Protein AF-0000000071942522 (afdb_homodimer)

Nearest PDB structures (foldseek):
  3lg7-assembly1_B  TM=2.653E-01  e=5.864E+00  synthetic construct
  5lpn-assembly1_B  TM=1.941E-01  e=2.635E+00  Homo sapiens
  3lg7-assembly1_B  TM=2.654E-01  e=5.750E+00  synthetic construct
  5lpn-assembly1_B  TM=1.937E-01  e=2.574E+00  Homo sapiens

Foldseek 3Di:
DVVVVVVVVCVVVLVVVLVVVLVVVCVVVLVVLCVVVVVDDDDVCCVLVVLLCQLVVLVVCLVPDDDDPVDDVSVVVSSNVSSVVSNCVSLVPDDPVLVVLQVVLVVVLVPDDPVVCVVCVSCSSNDSGNVVVVVVVVVVVVVVVVVVVVVVVD/DVVVVVVVVVVVVLVVVLVVVLVVVCVVVLVVLCVVVVVDDDDVCCVLVVLLCQLVVLVVCLVPDDDDPVDDVSVVVSSNVSSVVSNCVSLVPDDPVLVVLQVVLVVVLVPDDPVVCVVCVSCSSNDSGNVVVVVVVVVVVVVVVVVVVVVVVD

InterPro domains:
  IPR038269 SCAN domain superfamily [G3DSA:1.10.4020.10] (50-145)

Radius of gyration: 22.51 Å; Cα contacts (8 Å, |Δi|>4): 233; chains: 2; bounding box: 42×74×64 Å

Solvent-accessible surface area (backbone atoms only — not comparable to full-atom values): 16232 Å² total; per-residue (Å²): 111,64,68,56,47,50,48,48,46,50,47,47,48,50,43,51,52,40,50,51,48,29,47,46,51,45,48,48,45,47,42,46,48,43,51,65,50,54,68,67,70,59,73,69,61,37,50,62,49,40,36,36,50,42,23,52,47,23,46,49,50,43,72,63,60,71,72,58,88,90,54,55,46,59,56,42,48,51,54,43,48,33,23,49,50,47,23,34,58,56,63,66,50,85,44,48,66,49,44,51,30,34,54,51,22,51,52,51,58,70,68,47,57,67,69,55,47,63,73,38,52,89,53,55,66,71,50,44,46,38,68,61,44,27,53,52,49,40,52,48,49,51,52,50,53,52,49,54,55,55,54,66,75,96,111,64,67,56,49,49,48,48,46,50,47,47,49,50,43,51,52,38,50,51,51,28,47,47,50,44,49,48,46,50,42,47,48,42,51,67,50,50,70,71,68,60,73,66,63,38,50,62,50,40,34,36,49,41,22,50,47,22,46,47,50,44,72,64,61,71,72,56,89,88,52,54,45,58,55,41,47,50,53,42,48,33,22,48,48,47,22,35,58,55,62,67,49,85,44,46,67,49,44,52,30,34,55,53,21,50,51,50,57,70,69,48,56,66,70,57,48,63,72,37,52,88,54,54,66,68,52,44,46,39,67,61,45,26,52,53,49,40,53,49,50,50,52,50,53,51,52,54,54,56,54,66,73,99

Structure (mmCIF, N/CA/C/O backbone):
data_AF-0000000071942522-model_v1
#
loop_
_entity.id
_entity.type
_entity.pdbx_description
1 polymer 'CCHC-type domain-containing protein'
#
loop_
_atom_site.group_PDB
_atom_site.id
_atom_site.type_symbol
_atom_site.label_atom_id
_atom_site.label_alt_id
_atom_site.label_comp_id
_atom_site.label_asym_id
_atom_site.label_entity_id
_atom_site.label_seq_id
_atom_site.pdbx_PDB_ins_code
_atom_site.Cartn_x
_atom_site.Cartn_y
_atom_site.Cartn_z
_atom_site.occupancy
_atom_site.B_iso_or_equiv
_atom_site.auth_seq_id
_atom_site.auth_comp_id
_atom_site.auth_asym_id
_atom_site.auth_atom_id
_atom_site.pdbx_PDB_model_num
ATOM 1 N N . MET A 1 1 ? -20.812 -24.656 -12.562 1 45.16 1 MET A N 1
ATOM 2 C CA . MET A 1 1 ? -21.406 -24.375 -11.258 1 45.16 1 MET A CA 1
ATOM 3 C C . MET A 1 1 ? -20.625 -25.062 -10.141 1 45.16 1 MET A C 1
ATOM 5 O O . MET A 1 1 ? -20.375 -24.453 -9.094 1 45.16 1 MET A O 1
ATOM 9 N N . PHE A 1 2 ? -20.266 -26.266 -10.398 1 49.59 2 PHE A N 1
ATOM 10 C CA . PHE A 1 2 ? -19.594 -27.094 -9.398 1 49.59 2 PHE A CA 1
ATOM 11 C C . PHE A 1 2 ? -18.172 -26.594 -9.133 1 49.59 2 PHE A C 1
ATOM 13 O O . PHE A 1 2 ? -17.734 -26.547 -7.988 1 49.59 2 PHE A O 1
ATOM 20 N N . ASN A 1 3 ? -17.516 -26.234 -10.148 1 50.91 3 ASN A N 1
ATOM 21 C CA . ASN A 1 3 ? -16.141 -25.797 -9.992 1 50.91 3 ASN A CA 1
ATOM 22 C C . ASN A 1 3 ? -16.047 -24.469 -9.234 1 50.91 3 ASN A C 1
ATOM 24 O O . ASN A 1 3 ? -15.094 -24.234 -8.5 1 50.91 3 ASN A O 1
ATOM 28 N N . ARG A 1 4 ? -17.094 -23.734 -9.477 1 48.78 4 ARG A N 1
ATOM 29 C CA . ARG A 1 4 ? -17.188 -22.484 -8.727 1 48.78 4 ARG A CA 1
ATOM 30 C C . ARG A 1 4 ? -17.453 -22.734 -7.25 1 48.78 4 ARG A C 1
ATOM 32 O O . ARG A 1 4 ? -16.875 -22.078 -6.383 1 48.78 4 ARG A O 1
ATOM 39 N N . ILE A 1 5 ? -18.25 -23.672 -6.98 1 48.97 5 ILE A N 1
ATOM 40 C CA . ILE A 1 5 ? -18.609 -24.031 -5.613 1 48.97 5 ILE A CA 1
ATOM 41 C C . ILE A 1 5 ? -17.391 -24.594 -4.887 1 48.97 5 ILE A C 1
ATOM 43 O O . ILE A 1 5 ? -17.141 -24.266 -3.725 1 48.97 5 ILE A O 1
ATOM 47 N N . ILE A 1 6 ? -16.703 -25.406 -5.551 1 49.47 6 ILE A N 1
ATOM 48 C CA . ILE A 1 6 ? -15.516 -26 -4.965 1 49.47 6 ILE A CA 1
ATOM 49 C C . ILE A 1 6 ? -14.461 -24.922 -4.723 1 49.47 6 ILE A C 1
ATOM 51 O O . ILE A 1 6 ? -13.805 -24.906 -3.68 1 49.47 6 ILE A O 1
ATOM 55 N N . SER A 1 7 ? -14.492 -24.078 -5.652 1 54.34 7 SER A N 1
ATOM 56 C CA . SER A 1 7 ? -13.523 -23 -5.523 1 54.34 7 SER A CA 1
ATOM 57 C C . SER A 1 7 ? -13.891 -22.062 -4.371 1 54.34 7 SER A C 1
ATOM 59 O O . SER A 1 7 ? -13.023 -21.656 -3.602 1 54.34 7 SER A O 1
ATOM 61 N N . ASP A 1 8 ? -15.109 -21.875 -4.293 1 53.62 8 ASP A N 1
ATOM 62 C CA . ASP A 1 8 ? -15.602 -21.031 -3.205 1 53.62 8 ASP A CA 1
ATOM 63 C C . ASP A 1 8 ? -15.375 -21.703 -1.852 1 53.62 8 ASP A C 1
ATOM 65 O O . ASP A 1 8 ? -15.008 -21.047 -0.878 1 53.62 8 ASP A O 1
ATOM 69 N N . ARG A 1 9 ? -15.727 -22.984 -1.834 1 52.19 9 ARG A N 1
ATOM 70 C CA . ARG A 1 9 ? -15.539 -23.75 -0.606 1 52.19 9 ARG A CA 1
ATOM 71 C C . ARG A 1 9 ? -14.07 -23.797 -0.207 1 52.19 9 ARG A C 1
ATOM 73 O O . ARG A 1 9 ? -13.734 -23.656 0.972 1 52.19 9 ARG A O 1
ATOM 80 N N . ARG A 1 10 ? -13.266 -24.172 -1.132 1 53 10 ARG A N 1
ATOM 81 C CA . ARG A 1 10 ? -11.836 -24.188 -0.855 1 53 10 ARG A CA 1
ATOM 82 C C . ARG A 1 10 ? -11.352 -22.828 -0.388 1 53 10 ARG A C 1
ATOM 84 O O . ARG A 1 10 ? -10.516 -22.734 0.514 1 53 10 ARG A O 1
ATOM 91 N N . GLU A 1 11 ? -11.969 -21.844 -1.013 1 56 11 GLU A N 1
ATOM 92 C CA . GLU A 1 11 ? -11.641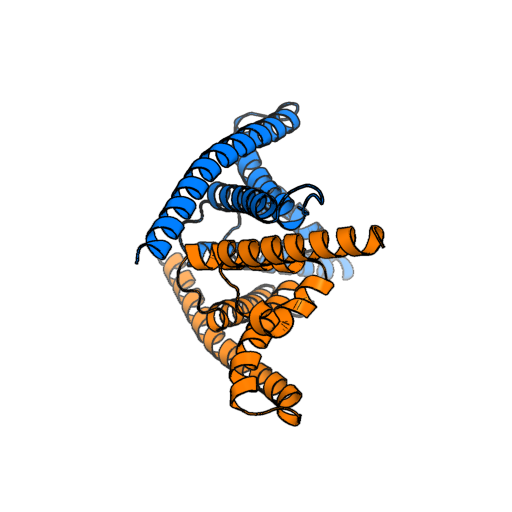 -20.484 -0.598 1 56 11 GLU A CA 1
ATOM 93 C C . GLU A 1 11 ? -12.07 -20.219 0.843 1 56 11 GLU A C 1
ATOM 95 O O . GLU A 1 11 ? -11.336 -19.594 1.614 1 56 11 GLU A O 1
ATOM 100 N N . LEU A 1 12 ? -13.258 -20.797 1.189 1 55.38 12 LEU A N 1
ATOM 101 C CA . LEU A 1 12 ? -13.758 -20.641 2.553 1 55.38 12 LEU A CA 1
ATOM 102 C C . LEU A 1 12 ? -12.898 -21.422 3.539 1 55.38 12 LEU A C 1
ATOM 104 O O . LEU A 1 12 ? -12.609 -20.953 4.637 1 55.38 12 LEU A O 1
ATOM 108 N N . GLU A 1 13 ? -12.641 -22.609 3.182 1 56.91 13 GLU A N 1
ATOM 109 C CA . GLU A 1 13 ? -11.797 -23.438 4.039 1 56.91 13 GLU A CA 1
ATOM 110 C C . GLU A 1 13 ? -10.406 -22.828 4.188 1 56.91 13 GLU A C 1
ATOM 112 O O . GLU A 1 13 ? -9.852 -22.797 5.289 1 56.91 13 GLU A O 1
ATOM 117 N N . LEU A 1 14 ? -10 -22.5 3.154 1 57.5 14 LEU A N 1
ATOM 118 C CA . LEU A 1 14 ? -8.68 -21.859 3.184 1 57.5 14 LEU A CA 1
ATOM 119 C C . LEU A 1 14 ? -8.711 -20.578 4.004 1 57.5 14 LEU A C 1
ATOM 121 O O . LEU A 1 14 ? -7.766 -20.281 4.738 1 57.5 14 LEU A O 1
ATOM 125 N N . ARG A 1 15 ? -9.969 -20.031 3.807 1 55.12 15 ARG A N 1
ATOM 126 C CA . ARG A 1 15 ? -10.133 -18.844 4.621 1 55.12 15 ARG A CA 1
ATOM 127 C C . ARG A 1 15 ? -10.203 -19.188 6.105 1 55.12 15 ARG A C 1
ATOM 129 O O . ARG A 1 15 ? -9.617 -18.5 6.938 1 55.12 15 ARG A O 1
ATOM 136 N N . ALA A 1 16 ? -10.914 -20.25 6.406 1 56.97 16 ALA A N 1
ATOM 137 C CA . ALA A 1 16 ? -11.023 -20.672 7.805 1 56.97 16 ALA A CA 1
ATOM 138 C C . ALA A 1 16 ? -9.664 -21.062 8.367 1 56.97 16 ALA A C 1
ATOM 140 O O . ALA A 1 16 ? -9.328 -20.719 9.5 1 56.97 16 ALA A O 1
ATOM 141 N N . GLU A 1 17 ? -8.969 -21.828 7.707 1 53.97 17 GLU A N 1
ATOM 142 C CA . GLU A 1 17 ? -7.629 -22.219 8.125 1 53.97 17 GLU A CA 1
ATOM 143 C C . GLU A 1 17 ? -6.707 -21 8.219 1 53.97 17 GLU A C 1
ATOM 145 O O . GLU A 1 17 ? -5.902 -20.891 9.148 1 53.97 17 GLU A O 1
ATOM 150 N N . ARG A 1 18 ? -7.016 -20.266 7.379 1 52.5 18 ARG A N 1
ATOM 151 C CA . ARG A 1 18 ? -6.301 -19 7.344 1 52.5 18 ARG A CA 1
ATOM 152 C C . ARG A 1 18 ? -6.594 -18.172 8.594 1 52.5 18 ARG A C 1
ATOM 154 O O . ARG A 1 18 ? -5.684 -17.578 9.172 1 52.5 18 ARG A O 1
ATOM 161 N N . ASP A 1 19 ? -7.801 -18.203 8.859 1 53.09 19 ASP A N 1
ATOM 162 C CA . ASP A 1 19 ? -8.203 -17.453 10.047 1 53.09 19 ASP A CA 1
ATOM 163 C C . ASP A 1 19 ? -7.543 -18.016 11.297 1 53.09 19 ASP A C 1
ATOM 165 O O . ASP A 1 19 ? -7.105 -17.266 12.172 1 53.09 19 ASP A O 1
ATOM 169 N N . LYS A 1 20 ? -7.473 -19.312 11.305 1 54.97 20 LYS A N 1
ATOM 170 C CA . LYS A 1 20 ? -6.848 -19.953 12.469 1 54.97 20 LYS A CA 1
ATOM 171 C C . LYS A 1 20 ? -5.348 -19.672 12.5 1 54.97 20 LYS A C 1
ATOM 173 O O . LYS A 1 20 ? -4.785 -19.391 13.555 1 54.97 20 LYS A O 1
ATOM 178 N N . GLU A 1 21 ? -4.711 -19.906 11.492 1 51.06 21 GLU A N 1
ATOM 179 C CA . GLU A 1 21 ? -3.273 -19.641 11.43 1 51.06 21 GLU A CA 1
ATOM 180 C C . GLU A 1 21 ? -2.965 -18.172 11.648 1 51.06 21 GLU A C 1
ATOM 182 O O . GLU A 1 21 ? -2.018 -17.828 12.359 1 51.06 21 GLU A O 1
ATOM 187 N N . ASN A 1 22 ? -3.762 -17.484 11.102 1 52.31 22 ASN A N 1
ATOM 188 C CA . ASN A 1 22 ? -3.646 -16.047 11.328 1 52.31 22 ASN A CA 1
ATOM 189 C C . ASN A 1 22 ? -3.787 -15.695 12.812 1 52.31 22 ASN A C 1
ATOM 191 O O . ASN A 1 22 ? -3.061 -14.844 13.32 1 52.31 22 ASN A O 1
ATOM 195 N N . GLN A 1 23 ? -4.734 -16.297 13.312 1 53.12 23 GLN A N 1
ATOM 196 C CA . GLN A 1 23 ? -4.906 -16.125 14.75 1 53.12 23 GLN A CA 1
ATOM 197 C C . GLN A 1 23 ? -3.656 -16.562 15.508 1 53.12 23 GLN A C 1
ATOM 199 O O . GLN A 1 23 ? -3.221 -15.891 16.438 1 53.12 23 GLN A O 1
ATOM 204 N N . ARG A 1 24 ? -3.164 -17.594 15.047 1 53.12 24 ARG A N 1
ATOM 205 C CA . ARG A 1 24 ? -1.982 -18.109 15.742 1 53.12 24 ARG A CA 1
ATOM 206 C C . ARG A 1 24 ? -0.788 -17.172 15.539 1 53.12 24 ARG A C 1
ATOM 208 O O . ARG A 1 24 ? -0.055 -16.891 16.484 1 53.12 24 ARG A O 1
ATOM 215 N N . ILE A 1 25 ? -0.576 -16.891 14.406 1 51.91 25 ILE A N 1
ATOM 216 C CA . ILE A 1 25 ? 0.543 -15.992 14.125 1 51.91 25 ILE A CA 1
ATOM 217 C C . ILE A 1 25 ? 0.325 -14.656 14.828 1 51.91 25 ILE A C 1
ATOM 219 O O . ILE A 1 25 ? 1.256 -14.094 15.406 1 51.91 25 ILE A O 1
ATOM 223 N N . PHE A 1 26 ? -0.87 -14.297 14.758 1 52.62 26 PHE A N 1
ATOM 224 C CA . PHE A 1 26 ? -1.222 -13.094 15.5 1 52.62 26 PHE A CA 1
ATOM 225 C C . PHE A 1 26 ? -0.906 -13.258 16.984 1 52.62 26 PHE A C 1
ATOM 227 O O . PHE A 1 26 ? -0.329 -12.367 17.609 1 52.62 26 PHE A O 1
ATOM 234 N N . GLU A 1 27 ? -1.376 -14.336 17.406 1 55.62 27 GLU A N 1
ATOM 235 C CA . GLU A 1 27 ? -1.128 -14.617 18.812 1 55.62 27 GLU A CA 1
ATOM 236 C C . GLU A 1 27 ? 0.368 -14.695 19.109 1 55.62 27 GLU A C 1
ATOM 238 O O . GLU A 1 27 ? 0.841 -14.156 20.109 1 55.62 27 GLU A O 1
ATOM 243 N N . LEU A 1 28 ? 0.993 -15.266 18.312 1 53.19 28 LEU A N 1
ATOM 244 C CA . LEU A 1 28 ? 2.426 -15.43 18.531 1 53.19 28 LEU A CA 1
ATOM 245 C C . LEU A 1 28 ? 3.154 -14.094 18.375 1 53.19 28 LEU A C 1
ATOM 247 O O . LEU A 1 28 ? 4.023 -13.766 19.188 1 53.19 28 LEU A O 1
ATOM 251 N N . GLN A 1 29 ? 2.818 -13.508 17.438 1 50.16 29 GLN A N 1
ATOM 252 C CA . GLN A 1 29 ? 3.492 -12.242 17.188 1 50.16 29 GLN A CA 1
ATOM 253 C C . GLN A 1 29 ? 3.09 -11.195 18.219 1 50.16 29 GLN A C 1
ATOM 255 O O . GLN A 1 29 ? 3.926 -10.406 18.672 1 50.16 29 GLN A O 1
ATOM 260 N N . THR A 1 30 ? 1.842 -11.25 18.375 1 50.75 30 THR A N 1
ATOM 261 C CA . THR A 1 30 ? 1.397 -10.414 19.5 1 50.75 30 THR A CA 1
ATOM 262 C C . THR A 1 30 ? 2.131 -10.789 20.781 1 50.75 30 THR A C 1
ATOM 264 O O . THR A 1 30 ? 2.5 -9.922 21.562 1 50.75 30 THR A O 1
ATOM 267 N N . LEU A 1 31 ? 2.209 -11.93 20.906 1 52.47 31 LEU A N 1
ATOM 268 C CA . LEU A 1 31 ? 2.961 -12.391 22.062 1 52.47 31 LEU A CA 1
ATOM 269 C C . LEU A 1 31 ? 4.422 -11.961 21.984 1 52.47 31 LEU A C 1
ATOM 271 O O . LEU A 1 31 ? 5.012 -11.547 22.984 1 52.47 31 LEU A O 1
ATOM 275 N N . GLN A 1 32 ? 4.926 -12.18 20.953 1 50.41 32 GLN A N 1
ATOM 276 C CA . GLN A 1 32 ? 6.324 -11.789 20.797 1 50.41 32 GLN A CA 1
ATOM 277 C C . GLN A 1 32 ? 6.496 -10.281 20.953 1 50.41 32 GLN A C 1
ATOM 279 O O . GLN A 1 32 ? 7.441 -9.82 21.594 1 50.41 32 GLN A O 1
ATOM 284 N N . ILE A 1 33 ? 5.727 -9.656 20.328 1 50.25 33 ILE A N 1
ATOM 285 C CA . ILE A 1 33 ? 5.766 -8.203 20.453 1 50.25 33 ILE A CA 1
ATOM 286 C C . ILE A 1 33 ? 5.457 -7.801 21.891 1 50.25 33 ILE A C 1
ATOM 288 O O . ILE A 1 33 ? 6.105 -6.91 22.453 1 50.25 33 ILE A O 1
ATOM 292 N N . THR A 1 34 ? 4.438 -8.414 22.266 1 49.66 34 THR A N 1
ATOM 293 C CA . THR A 1 34 ? 4.125 -8.164 23.672 1 49.66 34 THR A CA 1
ATOM 294 C C . THR A 1 34 ? 5.297 -8.562 24.562 1 49.66 34 THR A C 1
ATOM 296 O O . THR A 1 34 ? 5.609 -7.871 25.531 1 49.66 34 THR A O 1
ATOM 299 N N . THR A 1 35 ? 5.82 -9.609 24.297 1 49.5 35 THR A N 1
ATOM 300 C CA . THR A 1 35 ? 6.953 -10.031 25.109 1 49.5 35 THR A CA 1
ATOM 301 C C . THR A 1 35 ? 8.133 -9.086 24.922 1 49.5 35 THR A C 1
ATOM 303 O O . THR A 1 35 ? 8.844 -8.773 25.891 1 49.5 35 THR A O 1
ATOM 306 N N . ASP A 1 36 ? 8.516 -8.781 23.797 1 46.91 36 ASP A N 1
ATOM 307 C CA . ASP A 1 36 ? 9.609 -7.836 23.609 1 46.91 36 ASP A CA 1
ATOM 308 C C . ASP A 1 36 ? 9.273 -6.473 24.203 1 46.91 36 ASP A C 1
ATOM 310 O O . ASP A 1 36 ? 10.141 -5.805 24.766 1 46.91 36 ASP A O 1
ATOM 314 N N . THR A 1 37 ? 8.164 -6.07 23.922 1 43.78 37 THR A N 1
ATOM 315 C CA . THR A 1 37 ? 7.746 -4.801 24.5 1 43.78 37 THR A CA 1
ATOM 316 C C . THR A 1 37 ? 7.398 -4.973 25.984 1 43.78 37 THR A C 1
ATOM 318 O O . THR A 1 37 ? 7.34 -3.994 26.734 1 43.78 37 THR A O 1
ATOM 321 N N . SER A 1 38 ? 6.805 -6.051 26.297 1 45.69 38 SER A N 1
ATOM 322 C CA . SER A 1 38 ? 6.465 -6.254 27.703 1 45.69 38 SER A CA 1
ATOM 323 C C . SER A 1 38 ? 7.68 -6.043 28.594 1 45.69 38 SER A C 1
ATOM 325 O O . SER A 1 38 ? 7.543 -5.902 29.812 1 45.69 38 SER A O 1
ATOM 327 N N . THR A 1 39 ? 8.906 -6.41 28.203 1 41.56 39 THR A N 1
ATOM 328 C CA . THR A 1 39 ? 9.875 -6.156 29.266 1 41.56 39 THR A CA 1
ATOM 329 C C . THR A 1 39 ? 9.844 -4.691 29.688 1 41.56 39 THR A C 1
ATOM 331 O O . THR A 1 39 ? 10.391 -4.324 30.734 1 41.56 39 THR A O 1
ATOM 334 N N . THR A 1 40 ? 9.906 -3.693 28.828 1 37.03 40 THR A N 1
ATOM 335 C CA . THR A 1 40 ? 9.977 -2.379 29.453 1 37.03 40 THR A CA 1
ATOM 336 C C . THR A 1 40 ? 8.609 -1.946 29.953 1 37.03 40 THR A C 1
ATOM 338 O O . THR A 1 40 ? 8.477 -1.502 31.094 1 37.03 40 THR A O 1
ATOM 341 N N . ALA A 1 41 ? 7.922 -0.812 29.453 1 40.31 41 ALA A N 1
ATOM 342 C CA . ALA A 1 41 ? 6.996 0.076 30.156 1 40.31 41 ALA A CA 1
ATOM 343 C C . ALA A 1 41 ? 5.66 -0.617 30.406 1 40.31 41 ALA A C 1
ATOM 345 O O . ALA A 1 41 ? 5.371 -1.659 29.812 1 40.31 41 ALA A O 1
ATOM 346 N N . GLY A 1 42 ? 4.586 0.106 31.109 1 36.66 42 GLY A N 1
ATOM 347 C CA . GLY A 1 42 ? 3.299 -0.084 31.75 1 36.66 42 GLY A CA 1
ATOM 348 C C . GLY A 1 42 ? 2.24 -0.649 30.828 1 36.66 42 GLY A C 1
ATOM 349 O O . GLY A 1 42 ? 2.357 -0.544 29.609 1 36.66 42 GLY A O 1
ATOM 350 N N . SER A 1 43 ? 1.34 -1.508 31.344 1 41.06 43 SER A N 1
ATOM 351 C CA . SER A 1 43 ? 0.248 -2.312 30.797 1 41.06 43 SER A CA 1
ATOM 352 C C . SER A 1 43 ? -0.617 -1.501 29.844 1 41.06 43 SER A C 1
ATOM 354 O O . SER A 1 43 ? -1.01 -1.996 28.781 1 41.06 43 SER A O 1
ATOM 356 N N . ALA A 1 44 ? -1.228 -0.381 30.281 1 40.09 44 ALA A N 1
ATOM 357 C CA . ALA A 1 44 ? -2.158 0.496 29.578 1 40.09 44 ALA A CA 1
ATOM 358 C C . ALA A 1 44 ? -1.492 1.146 28.375 1 40.09 44 ALA A C 1
ATOM 360 O O . ALA A 1 44 ? -2.123 1.323 27.328 1 40.09 44 ALA A O 1
ATOM 361 N N . LEU A 1 45 ? -0.362 1.825 28.516 1 39.88 45 LEU A N 1
ATOM 362 C CA . LEU A 1 45 ? 0.487 2.428 27.5 1 39.88 45 LEU A CA 1
ATOM 363 C C . LEU A 1 45 ? 0.93 1.387 26.469 1 39.88 45 LEU A C 1
ATOM 365 O O . LEU A 1 45 ? 1.089 1.699 25.281 1 39.88 45 LEU A O 1
ATOM 369 N N . VAL A 1 46 ? 1.028 0.177 26.922 1 42.09 46 VAL A N 1
ATOM 370 C CA . VAL A 1 46 ? 1.396 -0.983 26.109 1 42.09 46 VAL A CA 1
ATOM 371 C C . VAL A 1 46 ? 0.242 -1.353 25.188 1 42.09 46 VAL A C 1
ATOM 373 O O . VAL A 1 46 ? 0.46 -1.691 24.016 1 42.09 46 VAL A O 1
ATOM 376 N N . SER A 1 47 ? -0.948 -1.314 25.828 1 43.44 47 SER A N 1
ATOM 377 C CA . SER A 1 47 ? -2.086 -1.684 24.984 1 43.44 47 SER A CA 1
ATOM 378 C C . SER A 1 47 ? -2.27 -0.698 23.828 1 43.44 47 SER A C 1
ATOM 380 O O . SER A 1 47 ? -2.465 -1.104 22.688 1 43.44 47 SER A O 1
ATOM 382 N N . SER A 1 48 ? -2.381 0.645 24.281 1 45.09 48 SER A N 1
ATOM 383 C CA . SER A 1 48 ? -2.533 1.715 23.297 1 45.09 48 SER A CA 1
ATOM 384 C C . SER A 1 48 ? -1.346 1.766 22.344 1 45.09 48 SER A C 1
ATOM 386 O O . SER A 1 48 ? -1.508 2.057 21.156 1 45.09 48 SER A O 1
ATOM 388 N N . MET A 1 49 ? -0.184 1.733 22.969 1 42.31 49 MET A N 1
ATOM 389 C CA . MET A 1 49 ? 1.05 1.7 22.188 1 42.31 49 MET A CA 1
ATOM 390 C C . MET A 1 49 ? 1.157 0.403 21.391 1 42.31 49 MET A C 1
ATOM 392 O O . MET A 1 49 ? 1.819 0.359 20.359 1 42.31 49 MET A O 1
ATOM 396 N N . GLN A 1 50 ? 0.564 -0.63 22.062 1 47.97 50 GLN A N 1
ATOM 397 C CA . GLN A 1 50 ? 0.609 -1.965 21.469 1 47.97 50 GLN A CA 1
ATOM 398 C C . GLN A 1 50 ? -0.162 -2.014 20.156 1 47.97 50 GLN A C 1
ATOM 400 O O . GLN A 1 50 ? 0.291 -2.627 19.188 1 47.97 50 GLN A O 1
ATOM 405 N N . THR A 1 51 ? -1.227 -1.204 20.234 1 49.84 51 THR A N 1
ATOM 406 C CA . THR A 1 51 ? -2.084 -1.3 19.062 1 49.84 51 THR A CA 1
ATOM 407 C C . THR A 1 51 ? -1.421 -0.643 17.859 1 49.84 51 THR A C 1
ATOM 409 O O . THR A 1 51 ? -1.432 -1.198 16.75 1 49.84 51 THR A O 1
ATOM 412 N N . PRO A 1 52 ? -0.794 0.499 18.172 1 53.72 52 PRO A N 1
ATOM 413 C CA . PRO A 1 52 ? -0.186 1.175 17.016 1 53.72 52 PRO A CA 1
ATOM 414 C C . PRO A 1 52 ? 1.03 0.43 16.469 1 53.72 52 PRO A C 1
ATOM 416 O O . PRO A 1 52 ? 1.226 0.369 15.25 1 53.72 52 PRO A O 1
ATOM 419 N N . ILE A 1 53 ? 1.817 -0.14 17.391 1 55.16 53 ILE A N 1
ATOM 420 C CA . ILE A 1 53 ? 3.004 -0.878 16.969 1 55.16 53 ILE A CA 1
ATOM 421 C C . ILE A 1 53 ? 2.588 -2.129 16.203 1 55.16 53 ILE A C 1
ATOM 423 O O . ILE A 1 53 ? 3.213 -2.486 15.195 1 55.16 53 ILE A O 1
ATOM 427 N N . CYS A 1 54 ? 1.374 -2.385 16.672 1 62.69 54 CYS A N 1
ATOM 428 C CA . CYS A 1 54 ? 0.966 -3.65 16.062 1 62.69 54 CYS A CA 1
ATOM 429 C C . CYS A 1 54 ? 0.5 -3.445 14.633 1 62.69 54 CYS A C 1
ATOM 431 O O . CYS A 1 54 ? 0.873 -4.207 13.734 1 62.69 54 CYS A O 1
ATOM 433 N N . LYS A 1 55 ? -0.189 -2.314 14.469 1 76.31 55 LYS A N 1
ATOM 434 C CA . LYS A 1 55 ? -0.64 -2.066 13.102 1 76.31 55 LYS A CA 1
ATOM 435 C C . LYS A 1 55 ? 0.544 -1.828 12.172 1 76.31 55 LYS A C 1
ATOM 437 O O . LYS A 1 55 ? 0.584 -2.365 11.062 1 76.31 55 LYS A O 1
ATOM 442 N N . LYS A 1 56 ? 1.45 -1.077 12.711 1 76.19 56 LYS A N 1
ATOM 443 C CA . LYS A 1 56 ? 2.643 -0.787 11.914 1 76.19 56 LYS A CA 1
ATOM 444 C C . LYS A 1 56 ? 3.449 -2.055 11.648 1 76.19 56 LYS A C 1
ATOM 446 O O . LYS A 1 56 ? 3.959 -2.252 10.547 1 76.19 56 LYS A O 1
ATOM 451 N N . LYS A 1 57 ? 3.545 -2.807 12.648 1 80.12 57 LYS A N 1
ATOM 452 C CA . LYS A 1 57 ? 4.316 -4.039 12.508 1 80.12 57 LYS A CA 1
ATOM 453 C C . LYS A 1 57 ? 3.695 -4.961 11.461 1 80.12 57 LYS A C 1
ATOM 455 O O . LYS A 1 57 ? 4.402 -5.523 10.625 1 80.12 57 LYS A O 1
ATOM 460 N N . PHE A 1 58 ? 2.412 -5.102 11.484 1 85.69 58 PHE A N 1
ATOM 461 C CA . PHE A 1 58 ? 1.739 -5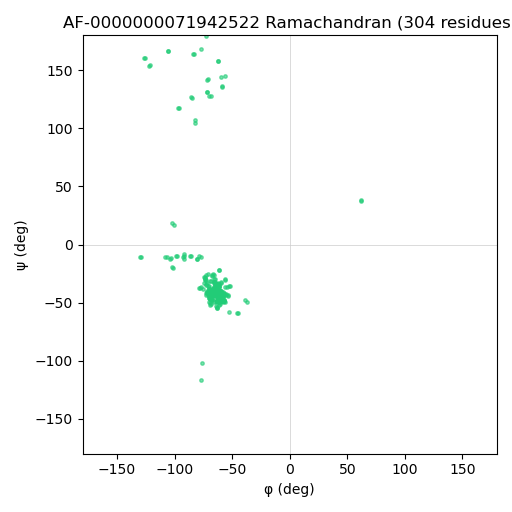.941 10.508 1 85.69 58 PHE A CA 1
ATOM 462 C C . PHE A 1 58 ? 1.929 -5.395 9.102 1 85.69 58 PHE A C 1
ATOM 464 O O . PHE A 1 58 ? 2.182 -6.152 8.156 1 85.69 58 PHE A O 1
ATOM 471 N N . ARG A 1 59 ? 1.82 -4.188 9.016 1 86 59 ARG A N 1
ATOM 472 C CA . ARG A 1 59 ? 2.012 -3.568 7.707 1 86 59 ARG A CA 1
ATOM 473 C C . ARG A 1 59 ? 3.436 -3.781 7.203 1 86 59 ARG A C 1
ATOM 475 O O . ARG A 1 59 ? 3.646 -4.066 6.023 1 86 59 ARG A O 1
ATOM 482 N N . GLN A 1 60 ? 4.363 -3.652 8.062 1 84.19 60 GLN A N 1
ATOM 483 C CA . GLN A 1 60 ? 5.762 -3.855 7.699 1 84.19 60 GLN A CA 1
ATOM 484 C C . GLN A 1 60 ? 6.02 -5.305 7.293 1 84.19 60 GLN A C 1
ATOM 486 O O . GLN A 1 60 ? 6.719 -5.562 6.312 1 84.19 60 GLN A O 1
ATOM 491 N N . MET A 1 61 ? 5.496 -6.16 8.008 1 86.94 61 MET A N 1
ATOM 492 C CA . MET A 1 61 ? 5.645 -7.574 7.668 1 86.94 61 MET A CA 1
ATOM 493 C C . MET A 1 61 ? 5.031 -7.871 6.301 1 86.94 61 MET A C 1
ATOM 495 O O . MET A 1 61 ? 5.621 -8.586 5.492 1 86.94 61 MET A O 1
ATOM 499 N N . PHE A 1 62 ? 3.914 -7.242 6.098 1 91.44 62 PHE A N 1
ATOM 500 C CA . PHE A 1 62 ? 3.248 -7.398 4.809 1 91.44 62 PHE A CA 1
ATOM 501 C C . PHE A 1 62 ? 4.141 -6.898 3.68 1 91.44 62 PHE A C 1
ATOM 503 O O . PHE A 1 62 ? 4.305 -7.578 2.666 1 91.44 62 PHE A O 1
ATOM 510 N N . SER A 1 63 ? 4.684 -5.812 3.887 1 87.88 63 SER A N 1
ATOM 511 C CA . SER A 1 63 ? 5.453 -5.16 2.834 1 87.88 63 SER A CA 1
ATOM 512 C C . SER A 1 63 ? 6.793 -5.855 2.613 1 87.88 63 SER A C 1
ATOM 514 O O . SER A 1 63 ? 7.281 -5.934 1.484 1 87.88 63 SER A O 1
ATOM 516 N N . ARG A 1 64 ? 7.297 -6.449 3.582 1 88.56 64 ARG A N 1
ATOM 517 C CA . ARG A 1 64 ? 8.664 -6.949 3.502 1 88.56 64 ARG A CA 1
ATOM 518 C C . ARG A 1 64 ? 8.68 -8.453 3.232 1 88.56 64 ARG A C 1
ATOM 520 O O . ARG A 1 64 ? 9.703 -9 2.82 1 88.56 64 ARG A O 1
ATOM 527 N N . HIS A 1 65 ? 7.648 -9.086 3.504 1 90.88 65 HIS A N 1
ATOM 528 C CA . HIS A 1 65 ? 7.625 -10.539 3.395 1 90.88 65 HIS A CA 1
ATOM 529 C C . HIS A 1 65 ? 7.965 -10.992 1.977 1 90.88 65 HIS A C 1
ATOM 531 O O . HIS A 1 65 ? 7.504 -10.383 1.004 1 90.88 65 HIS A O 1
ATOM 537 N N . THR A 1 66 ? 8.781 -11.953 1.928 1 91.31 66 THR A N 1
ATOM 538 C CA . THR A 1 66 ? 9.156 -12.555 0.652 1 91.31 66 THR A CA 1
ATOM 539 C C . THR A 1 66 ? 8.82 -14.039 0.631 1 91.31 66 THR A C 1
ATOM 541 O O . THR A 1 66 ? 8.75 -14.68 1.682 1 91.31 66 THR A O 1
ATOM 544 N N . LYS A 1 67 ? 8.625 -14.5 -0.546 1 93.81 67 LYS A N 1
ATOM 545 C CA . LYS A 1 67 ? 8.281 -15.906 -0.689 1 93.81 67 LYS A CA 1
ATOM 546 C C . LYS A 1 67 ? 9.477 -16.797 -0.4 1 93.81 67 LYS A C 1
ATOM 548 O O . LYS A 1 67 ? 10.578 -16.562 -0.909 1 93.81 67 LYS A O 1
ATOM 553 N N . ASP A 1 68 ? 9.219 -17.781 0.426 1 88.06 68 ASP A N 1
ATOM 554 C CA . ASP A 1 68 ? 10.203 -18.844 0.609 1 88.06 68 ASP A CA 1
ATOM 555 C C . ASP A 1 68 ? 10.312 -19.719 -0.646 1 88.06 68 ASP A C 1
ATOM 557 O O . ASP A 1 68 ? 9.312 -20.25 -1.132 1 88.06 68 ASP A O 1
ATOM 561 N N . PRO A 1 69 ? 11.5 -19.906 -1.134 1 87.5 69 PRO A N 1
ATOM 562 C CA . PRO A 1 69 ? 11.68 -20.625 -2.393 1 87.5 69 PRO A CA 1
ATOM 563 C C . PRO A 1 69 ? 11.172 -22.062 -2.322 1 87.5 69 PRO A C 1
ATOM 565 O O . PRO A 1 69 ? 10.828 -22.656 -3.352 1 87.5 69 PRO A O 1
ATOM 568 N N . VAL A 1 70 ? 11.07 -22.594 -1.151 1 89.06 70 VAL A N 1
ATOM 569 C CA . VAL A 1 70 ? 10.688 -23.984 -1.011 1 89.06 70 VAL A CA 1
ATOM 570 C C . VAL A 1 70 ? 9.172 -24.094 -0.854 1 89.06 70 VAL A C 1
ATOM 572 O O . VAL A 1 70 ? 8.602 -25.188 -1.01 1 89.06 70 VAL A O 1
ATOM 575 N N . LYS A 1 71 ? 8.539 -23.078 -0.682 1 91 71 LYS A N 1
ATOM 576 C CA . LYS A 1 71 ? 7.098 -23.109 -0.453 1 91 71 LYS A CA 1
ATOM 577 C C . LYS A 1 71 ? 6.336 -22.641 -1.694 1 91 71 LYS A C 1
ATOM 579 O O . LYS A 1 71 ? 6.934 -22.141 -2.643 1 91 71 LYS A O 1
ATOM 584 N N . THR A 1 72 ? 5.066 -22.906 -1.658 1 94.75 72 THR A N 1
ATOM 585 C CA . THR A 1 72 ? 4.23 -22.562 -2.803 1 94.75 72 THR A CA 1
ATOM 586 C C . THR A 1 72 ? 3.799 -21.109 -2.746 1 94.75 72 THR A C 1
ATOM 588 O O . THR A 1 72 ? 3.934 -20.453 -1.708 1 94.75 72 THR A O 1
ATOM 591 N N . TRP A 1 73 ? 3.348 -20.625 -3.832 1 95.44 73 TRP A N 1
ATOM 592 C CA . TRP A 1 73 ? 2.781 -19.281 -3.883 1 95.44 73 TRP A CA 1
ATOM 593 C C . TRP A 1 73 ? 1.512 -19.203 -3.043 1 95.44 73 TRP A C 1
ATOM 595 O O . TRP A 1 73 ? 1.198 -18.141 -2.488 1 95.44 73 TRP A O 1
ATOM 605 N N . HIS A 1 74 ? 0.795 -20.281 -2.918 1 94.25 74 HIS A N 1
ATOM 606 C CA . HIS A 1 74 ? -0.365 -20.312 -2.033 1 94.25 74 HIS A CA 1
ATOM 607 C C . HIS A 1 74 ? 0.037 -20.047 -0.587 1 94.25 74 HIS A C 1
ATOM 609 O O . HIS A 1 74 ? -0.655 -19.312 0.129 1 94.25 74 HIS A O 1
ATOM 615 N N . ASP A 1 75 ? 1.159 -20.625 -0.224 1 90.31 75 ASP A N 1
ATOM 616 C CA . ASP A 1 75 ? 1.667 -20.375 1.122 1 90.31 75 ASP A CA 1
ATOM 617 C C . ASP A 1 75 ? 2.016 -18.891 1.314 1 90.31 75 ASP A C 1
ATOM 619 O O . ASP A 1 75 ? 1.704 -18.312 2.354 1 90.31 75 ASP A O 1
ATOM 623 N N . PHE A 1 76 ? 2.73 -18.391 0.388 1 94.62 76 PHE A N 1
ATOM 624 C CA . PHE A 1 76 ? 3.084 -16.969 0.417 1 94.62 76 PHE A CA 1
ATOM 625 C C . PHE A 1 76 ? 1.838 -16.109 0.562 1 94.62 76 PHE A C 1
ATOM 627 O O . PHE A 1 76 ? 1.803 -15.195 1.391 1 94.62 76 PHE A O 1
ATOM 634 N N . TYR A 1 77 ? 0.783 -16.422 -0.185 1 94.5 77 TYR A N 1
ATOM 635 C CA . TYR A 1 77 ? -0.492 -15.719 -0.131 1 94.5 77 TYR A CA 1
ATOM 636 C C . TYR A 1 77 ? -1.092 -15.789 1.268 1 94.5 77 TYR A C 1
ATOM 638 O O . TYR A 1 77 ? -1.574 -14.773 1.79 1 94.5 77 TYR A O 1
ATOM 646 N N . PHE A 1 78 ? -1.016 -16.844 1.835 1 90.62 78 PHE A N 1
ATOM 647 C CA . PHE A 1 78 ? -1.616 -17.016 3.152 1 90.62 78 PHE A CA 1
ATOM 648 C C . PHE A 1 78 ? -0.901 -16.156 4.191 1 90.62 78 PHE A C 1
ATOM 650 O O . PHE A 1 78 ? -1.541 -15.57 5.062 1 90.62 78 PHE A O 1
ATOM 657 N N . HIS A 1 79 ? 0.374 -16.109 4.102 1 90.88 79 HIS A N 1
ATOM 658 C CA . HIS A 1 79 ? 1.12 -15.25 5.008 1 90.88 79 HIS A CA 1
ATOM 659 C C . HIS A 1 79 ? 0.752 -13.789 4.805 1 90.88 79 HIS A C 1
ATOM 661 O O . HIS A 1 79 ? 0.489 -13.07 5.773 1 90.88 79 HIS A O 1
ATOM 667 N N . LEU A 1 80 ? 0.703 -13.391 3.557 1 93.75 80 LEU A N 1
ATOM 668 C CA . LEU A 1 80 ? 0.346 -12.008 3.262 1 93.75 80 LEU A CA 1
ATOM 669 C C . LEU A 1 80 ? -1.048 -11.68 3.787 1 93.75 80 LEU A C 1
ATOM 671 O O . LEU A 1 80 ? -1.268 -10.609 4.355 1 93.75 80 LEU A O 1
ATOM 675 N N . GLN A 1 81 ? -1.916 -12.617 3.615 1 91.06 81 GLN A N 1
ATOM 676 C CA . GLN A 1 81 ? -3.291 -12.422 4.062 1 91.06 81 GLN A CA 1
ATOM 677 C C . GLN A 1 81 ? -3.359 -12.266 5.582 1 91.06 81 GLN A C 1
ATOM 679 O O . GLN A 1 81 ? -4.109 -11.438 6.09 1 91.06 81 GLN A O 1
ATOM 684 N N . THR A 1 82 ? -2.584 -13.023 6.191 1 87.62 82 THR A N 1
ATOM 685 C CA . THR A 1 82 ? -2.52 -12.938 7.645 1 87.62 82 THR A CA 1
ATOM 686 C C . THR A 1 82 ? -2.053 -11.562 8.094 1 87.62 82 THR A C 1
ATOM 688 O O . THR A 1 82 ? -2.613 -10.977 9.023 1 87.62 82 THR A O 1
ATOM 691 N N . TYR A 1 83 ? -1.062 -11.094 7.43 1 88.88 83 TYR A N 1
ATOM 692 C CA . TYR A 1 83 ? -0.53 -9.781 7.77 1 88.88 83 TYR A CA 1
ATOM 693 C C . TYR A 1 83 ? -1.559 -8.688 7.5 1 88.88 83 TYR A C 1
ATOM 695 O O . TYR A 1 83 ? -1.733 -7.777 8.312 1 88.88 83 TYR A O 1
ATOM 703 N N . VAL A 1 84 ? -2.268 -8.789 6.387 1 91.38 84 VAL A N 1
ATOM 704 C CA . VAL A 1 84 ? -3.268 -7.785 6.027 1 91.38 84 VAL A CA 1
ATOM 705 C C . VAL A 1 84 ? -4.43 -7.84 7.016 1 91.38 84 VAL A C 1
ATOM 707 O O . VAL A 1 84 ? -4.941 -6.801 7.441 1 91.38 84 VAL A O 1
ATOM 710 N N . ASP A 1 85 ? -4.789 -9 7.367 1 85.62 85 ASP A N 1
ATOM 711 C CA . ASP A 1 85 ? -5.859 -9.156 8.352 1 85.62 85 ASP A CA 1
ATOM 712 C C . ASP A 1 85 ? -5.488 -8.508 9.68 1 85.62 85 ASP A C 1
ATOM 714 O O . ASP A 1 85 ? -6.305 -7.809 10.281 1 85.62 85 ASP A O 1
ATOM 718 N N . GLY A 1 86 ? -4.32 -8.789 10.141 1 85.75 86 GLY A N 1
ATOM 719 C CA . GLY A 1 86 ? -3.832 -8.148 11.352 1 85.75 86 GLY A CA 1
ATOM 720 C C . GLY A 1 86 ? -3.775 -6.637 11.258 1 85.75 86 GLY A C 1
ATOM 721 O O . GLY A 1 86 ? -4.172 -5.934 12.188 1 85.75 86 GLY A O 1
ATOM 722 N N . TRP A 1 87 ? -3.293 -6.227 10.133 1 86.56 87 TRP A N 1
ATOM 723 C CA . TRP A 1 87 ? -3.193 -4.801 9.852 1 86.56 87 TRP A CA 1
ATOM 724 C C . TRP A 1 87 ? -4.562 -4.133 9.922 1 86.56 87 TRP A C 1
ATOM 726 O O . TRP A 1 87 ? -4.73 -3.115 10.602 1 86.56 87 TRP A O 1
ATOM 736 N N . PHE A 1 88 ? -5.547 -4.715 9.297 1 85.75 88 PHE A N 1
ATOM 737 C CA . PHE A 1 88 ? -6.879 -4.129 9.234 1 85.75 88 PHE A CA 1
ATOM 738 C C . PHE A 1 88 ? -7.578 -4.223 10.586 1 85.75 88 PHE A C 1
ATOM 740 O O . PHE A 1 88 ? -8.227 -3.268 11.023 1 85.75 88 PHE A O 1
ATOM 747 N N . LYS A 1 89 ? -7.43 -5.27 11.227 1 84.12 89 LYS A N 1
ATOM 748 C CA . LYS A 1 89 ? -8.039 -5.473 12.539 1 84.12 89 LYS A CA 1
ATOM 749 C C . LYS A 1 89 ? -7.516 -4.465 13.555 1 84.12 89 LYS A C 1
ATOM 751 O O . LYS A 1 89 ? -8.297 -3.811 14.25 1 84.12 89 LYS A O 1
ATOM 756 N N . GLU A 1 90 ? -6.23 -4.332 13.625 1 82.62 90 GLU A N 1
ATOM 757 C CA . GLU A 1 90 ? -5.613 -3.414 14.578 1 82.62 90 GLU A CA 1
ATOM 758 C C . GLU A 1 90 ? -5.926 -1.962 14.219 1 82.62 90 GLU A C 1
ATOM 760 O O . GLU A 1 90 ? -5.922 -1.09 15.094 1 82.62 90 GLU A O 1
ATOM 765 N N . SER A 1 91 ? -6.172 -1.75 12.898 1 84.38 91 SER A N 1
ATOM 766 C CA . SER A 1 91 ? -6.5 -0.404 12.438 1 84.38 91 SER A CA 1
ATOM 767 C C . SER A 1 91 ? -7.992 -0.121 12.57 1 84.38 91 SER A C 1
ATOM 769 O O . SER A 1 91 ? -8.438 1.002 12.336 1 84.38 91 SER A O 1
ATOM 771 N N . LYS A 1 92 ? -8.797 -1.161 12.867 1 86.69 92 LYS A N 1
ATOM 772 C CA . LYS A 1 92 ? -10.242 -1.056 13.039 1 86.69 92 LYS A CA 1
ATOM 773 C C . LYS A 1 92 ? -10.914 -0.584 11.758 1 86.69 92 LYS A C 1
ATOM 775 O O . LYS A 1 92 ? -11.789 0.284 11.789 1 86.69 92 LYS A O 1
ATOM 780 N N . VAL A 1 93 ? -10.414 -1.054 10.711 1 89.94 93 VAL A N 1
ATOM 781 C CA . VAL A 1 93 ? -10.984 -0.737 9.406 1 89.94 93 VAL A CA 1
ATOM 782 C C . VAL A 1 93 ? -12.125 -1.699 9.094 1 89.94 93 VAL A C 1
ATOM 784 O O . VAL A 1 93 ? -11.953 -2.92 9.156 1 89.94 93 VAL A O 1
ATOM 787 N N . THR A 1 94 ? -13.289 -1.056 8.766 1 90.38 94 THR A N 1
ATOM 788 C CA . THR A 1 94 ? -14.445 -1.908 8.492 1 90.38 94 THR A CA 1
ATOM 789 C C . THR A 1 94 ? -15.102 -1.516 7.176 1 90.38 94 THR A C 1
ATOM 791 O O . THR A 1 94 ? -15.977 -2.229 6.68 1 90.38 94 THR A O 1
ATOM 794 N N . THR A 1 95 ? -14.711 -0.41 6.633 1 92.81 95 THR A N 1
ATOM 795 C CA . THR A 1 95 ? -15.312 0.043 5.379 1 92.81 95 THR A CA 1
ATOM 796 C C . THR A 1 95 ? -14.234 0.324 4.336 1 92.81 95 THR A C 1
ATOM 798 O O . THR A 1 95 ? -13.055 0.475 4.676 1 92.81 95 THR A O 1
ATOM 801 N N . LEU A 1 96 ? -14.68 0.328 3.117 1 92.88 96 LEU A N 1
ATOM 802 C CA . LEU A 1 96 ? -13.781 0.658 2.018 1 92.88 96 LEU A CA 1
ATOM 803 C C . LEU A 1 96 ? -13.172 2.043 2.207 1 92.88 96 LEU A C 1
ATOM 805 O O . LEU A 1 96 ? -11.969 2.23 2.014 1 92.88 96 LEU A O 1
ATOM 809 N N . GLU A 1 97 ? -14.008 2.99 2.609 1 92.06 97 GLU A N 1
ATOM 810 C CA . GLU A 1 97 ? -13.547 4.359 2.814 1 92.06 97 GLU A CA 1
ATOM 811 C C . GLU A 1 97 ? -12.492 4.43 3.91 1 92.06 97 GLU A C 1
ATOM 813 O O . GLU A 1 97 ? -11.492 5.145 3.771 1 92.06 97 GLU A O 1
ATOM 818 N N . GLU A 1 98 ? -12.719 3.709 4.875 1 92.62 98 GLU A N 1
ATOM 819 C CA . GLU A 1 98 ? -11.766 3.693 5.977 1 92.62 98 GLU A CA 1
ATOM 820 C C . GLU A 1 98 ? -10.43 3.098 5.539 1 92.62 98 GLU A C 1
ATOM 822 O O . GLU A 1 98 ? -9.367 3.543 5.984 1 92.62 98 GLU A O 1
ATOM 827 N N . LEU A 1 99 ? -10.523 2.082 4.762 1 93.12 99 LEU A N 1
ATOM 828 C CA . LEU A 1 99 ? -9.289 1.49 4.273 1 93.12 99 LEU A CA 1
ATOM 829 C C . LEU A 1 99 ? -8.555 2.453 3.344 1 93.12 99 LEU A C 1
ATOM 831 O O . LEU A 1 99 ? -7.324 2.562 3.4 1 93.12 99 LEU A O 1
ATOM 835 N N . GLU A 1 100 ? -9.273 3.062 2.523 1 93.06 100 GLU A N 1
ATOM 836 C CA . GLU A 1 100 ? -8.672 4.074 1.657 1 93.06 100 GLU A CA 1
ATOM 837 C C . GLU A 1 100 ? -7.977 5.156 2.475 1 93.06 100 GLU A C 1
ATOM 839 O O . GLU A 1 100 ? -6.832 5.52 2.188 1 93.06 100 GLU A O 1
ATOM 844 N N . ASP A 1 101 ? -8.672 5.633 3.465 1 93.69 101 ASP A N 1
ATOM 845 C CA . ASP A 1 101 ? -8.102 6.645 4.352 1 93.69 101 ASP A CA 1
ATOM 846 C C . ASP A 1 101 ? -6.82 6.141 5.008 1 93.69 101 ASP A C 1
ATOM 848 O O . ASP A 1 101 ? -5.828 6.871 5.09 1 93.69 101 ASP A O 1
ATOM 852 N N . LEU A 1 102 ? -6.875 4.973 5.426 1 91.88 102 LEU A N 1
ATOM 853 C CA . LEU A 1 102 ? -5.715 4.387 6.09 1 91.88 102 LEU A CA 1
ATOM 854 C C . LEU A 1 102 ? -4.523 4.328 5.141 1 91.88 102 LEU A C 1
ATOM 856 O O . LEU A 1 102 ? -3.402 4.672 5.527 1 91.88 102 LEU A O 1
ATOM 860 N N . ILE A 1 103 ? -4.738 3.891 3.959 1 91.88 103 ILE A N 1
ATOM 861 C CA . ILE A 1 103 ? -3.686 3.762 2.959 1 91.88 103 ILE A CA 1
ATOM 862 C C . ILE A 1 103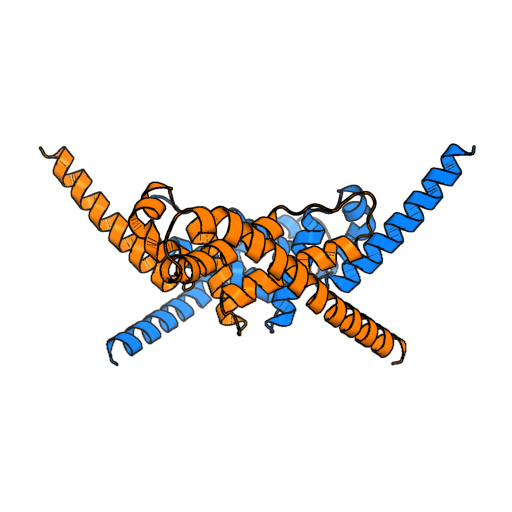 ? -3.068 5.133 2.68 1 91.88 103 ILE A C 1
ATOM 864 O O . ILE A 1 103 ? -1.844 5.27 2.627 1 91.88 103 ILE A O 1
ATOM 868 N N . VAL A 1 104 ? -3.902 6.078 2.549 1 94.56 104 VAL A N 1
ATOM 869 C CA . VAL A 1 104 ? -3.43 7.426 2.254 1 94.56 104 VAL A CA 1
ATOM 870 C C . VAL A 1 104 ? -2.688 7.988 3.465 1 94.56 104 VAL A C 1
ATOM 872 O O . VAL A 1 104 ? -1.604 8.562 3.324 1 94.56 104 VAL A O 1
ATOM 875 N N . ALA A 1 105 ? -3.266 7.844 4.625 1 94.12 105 ALA A N 1
ATOM 876 C CA . ALA A 1 105 ? -2.627 8.328 5.844 1 94.12 105 ALA A CA 1
ATOM 877 C C . ALA A 1 105 ? -1.248 7.695 6.027 1 94.12 105 ALA A C 1
ATOM 879 O O . ALA A 1 105 ? -0.286 8.383 6.375 1 94.12 105 ALA A O 1
ATOM 880 N N . ASP A 1 106 ? -1.17 6.453 5.777 1 89.56 106 ASP A N 1
ATOM 881 C CA . ASP A 1 106 ? 0.097 5.746 5.934 1 89.56 106 ASP A CA 1
ATOM 882 C C . ASP A 1 106 ? 1.14 6.258 4.945 1 89.56 106 ASP A C 1
ATOM 884 O O . ASP A 1 106 ? 2.326 6.344 5.273 1 89.56 106 ASP A O 1
ATOM 888 N N . GLN A 1 107 ? 0.723 6.551 3.771 1 92.19 107 GLN A N 1
ATOM 889 C CA . GLN A 1 107 ? 1.649 7.102 2.787 1 92.19 107 GLN A CA 1
ATOM 890 C C . GLN A 1 107 ? 2.143 8.484 3.207 1 92.19 107 GLN A C 1
ATOM 892 O O . GLN A 1 107 ? 3.322 8.805 3.047 1 92.19 107 GLN A O 1
ATOM 897 N N . ILE A 1 108 ? 1.293 9.289 3.73 1 94.94 108 ILE A N 1
ATOM 898 C CA . ILE A 1 108 ? 1.677 10.609 4.219 1 94.94 108 ILE A CA 1
ATOM 899 C C . ILE A 1 108 ? 2.693 10.461 5.352 1 94.94 108 ILE A C 1
ATOM 901 O O . ILE A 1 108 ? 3.721 11.141 5.359 1 94.94 108 ILE A O 1
ATOM 905 N N . LYS A 1 109 ? 2.396 9.578 6.199 1 90.88 109 LYS A N 1
ATOM 906 C CA . LYS A 1 109 ? 3.287 9.344 7.336 1 90.88 109 LYS A CA 1
ATOM 907 C C . LYS A 1 109 ? 4.664 8.875 6.867 1 90.88 109 LYS A C 1
ATOM 909 O O . LYS A 1 109 ? 5.684 9.273 7.434 1 90.88 109 LYS A O 1
ATOM 914 N N . LYS A 1 110 ? 4.672 8.07 5.926 1 88.69 110 LYS A N 1
ATOM 915 C CA . LYS A 1 110 ? 5.918 7.543 5.375 1 88.69 110 LYS A CA 1
ATOM 916 C C . LYS A 1 110 ? 6.766 8.656 4.77 1 88.69 110 LYS A C 1
ATOM 918 O O . LYS A 1 110 ? 7.996 8.609 4.816 1 88.69 110 LYS A O 1
ATOM 923 N N . LYS A 1 111 ? 6.09 9.594 4.238 1 92.69 111 LYS A N 1
ATOM 924 C CA . LYS A 1 111 ? 6.801 10.641 3.518 1 92.69 111 LYS A CA 1
ATOM 925 C C . LYS A 1 111 ? 7.121 11.82 4.438 1 92.69 111 LYS A C 1
ATOM 927 O O . LYS A 1 111 ? 7.879 12.719 4.062 1 92.69 111 LYS A O 1
ATOM 932 N N . ALA A 1 112 ? 6.562 11.836 5.586 1 93.19 112 ALA A N 1
ATOM 933 C CA . ALA A 1 112 ? 6.801 12.922 6.527 1 93.19 112 ALA A CA 1
ATOM 934 C C . ALA A 1 112 ? 8.211 12.844 7.113 1 93.19 112 ALA A C 1
ATOM 936 O O . ALA A 1 112 ? 8.703 11.75 7.406 1 93.19 112 ALA A O 1
ATOM 937 N N . PRO A 1 113 ? 8.828 13.984 7.293 1 90.12 113 PRO A N 1
ATOM 938 C CA . PRO A 1 113 ? 10.164 14.008 7.902 1 90.12 113 PRO A CA 1
ATOM 939 C C . PRO A 1 113 ? 10.164 13.461 9.328 1 90.12 113 PRO A C 1
ATOM 941 O O . PRO A 1 113 ? 9.148 13.523 10.023 1 90.12 113 PRO A O 1
ATOM 944 N N . GLN A 1 114 ? 11.289 13.047 9.727 1 87.56 114 GLN A N 1
ATOM 945 C CA . GLN A 1 114 ? 11.453 12.406 11.031 1 87.56 114 GLN A CA 1
ATOM 946 C C . GLN A 1 114 ? 11.133 13.383 12.164 1 87.56 114 GLN A C 1
ATOM 948 O O . GLN A 1 114 ? 10.578 12.992 13.188 1 87.56 114 GLN A O 1
ATOM 953 N N . ASP A 1 115 ? 11.5 14.633 12.055 1 87.31 115 ASP A N 1
ATOM 954 C CA . ASP A 1 115 ? 11.258 15.633 13.094 1 87.31 115 ASP A CA 1
ATOM 955 C C . ASP A 1 115 ? 9.758 15.773 13.375 1 87.31 115 ASP A C 1
ATOM 957 O O . ASP A 1 115 ? 9.359 16.031 14.508 1 87.31 115 ASP A O 1
ATOM 961 N N . TYR A 1 116 ? 8.945 15.594 12.367 1 90.12 116 TYR A N 1
ATOM 962 C CA . TYR A 1 116 ? 7.5 15.633 12.547 1 90.12 116 TYR A CA 1
ATOM 963 C C . TYR A 1 116 ? 7.016 14.438 13.359 1 90.12 116 TYR A C 1
ATOM 965 O O . TYR A 1 116 ? 6.203 14.594 14.273 1 90.12 116 TYR A O 1
ATOM 973 N N . LYS A 1 117 ? 7.527 13.344 13.031 1 84.25 117 LYS A N 1
ATOM 974 C CA . LYS A 1 117 ? 7.168 12.117 13.742 1 84.25 117 LYS A CA 1
ATOM 975 C C . LYS A 1 117 ? 7.512 12.219 15.219 1 84.25 117 LYS A C 1
ATOM 977 O O . LYS A 1 117 ? 6.723 11.812 16.078 1 84.25 117 LYS A O 1
ATOM 982 N N . ASP A 1 118 ? 8.672 12.75 15.422 1 82.56 118 ASP A N 1
ATOM 983 C CA . ASP A 1 118 ? 9.141 12.891 16.797 1 82.56 118 ASP A CA 1
ATOM 984 C C . ASP A 1 118 ? 8.25 13.859 17.578 1 82.56 118 ASP A C 1
ATOM 986 O O . ASP A 1 118 ? 7.996 13.656 18.766 1 82.56 118 ASP A O 1
ATOM 990 N N . HIS A 1 119 ? 7.832 14.844 16.938 1 87.94 119 HIS A N 1
ATOM 991 C CA . HIS A 1 119 ? 6.996 15.859 17.562 1 87.94 119 HIS A CA 1
ATOM 992 C C . HIS A 1 119 ? 5.637 15.281 17.953 1 87.94 119 HIS A C 1
ATOM 994 O O . HIS A 1 119 ? 5.105 15.617 19.016 1 87.94 119 HIS A O 1
ATOM 1000 N N . PHE A 1 120 ? 5.117 14.445 17.062 1 86.56 120 PHE A N 1
ATOM 1001 C CA . PHE A 1 120 ? 3.781 13.906 17.297 1 86.56 120 PHE A CA 1
ATOM 1002 C C . PHE A 1 120 ? 3.852 12.477 17.812 1 86.56 120 PHE A C 1
ATOM 1004 O O . PHE A 1 120 ? 2.906 11.703 17.641 1 86.56 120 PHE A O 1
ATOM 1011 N N . LEU A 1 121 ? 4.863 12.031 18.297 1 75.38 121 LEU A N 1
ATOM 1012 C CA . LEU A 1 121 ? 5.215 10.648 18.625 1 75.38 121 LEU A CA 1
ATOM 1013 C C . LEU A 1 121 ? 4.016 9.898 19.203 1 75.38 121 LEU A C 1
ATOM 1015 O O . LEU A 1 121 ? 3.66 8.828 18.703 1 75.38 121 LEU A O 1
ATOM 1019 N N . ASP A 1 122 ? 3.297 10.445 20.156 1 71.38 122 ASP A N 1
ATOM 1020 C CA . ASP A 1 122 ? 2.23 9.773 20.891 1 71.38 122 ASP A CA 1
ATOM 1021 C C . ASP A 1 122 ? 0.982 9.617 20.031 1 71.38 122 ASP A C 1
ATOM 1023 O O . ASP A 1 122 ? 0.272 8.617 20.125 1 71.38 122 ASP A O 1
ATOM 1027 N N . GLN A 1 123 ? 0.795 10.523 19.125 1 79.06 123 GLN A N 1
ATOM 1028 C CA . GLN A 1 123 ? -0.443 10.555 18.344 1 79.06 123 GLN A CA 1
ATOM 1029 C C . GLN A 1 123 ? -0.226 10.016 16.938 1 79.06 123 GLN A C 1
ATOM 1031 O O . GLN A 1 123 ? -1.182 9.633 16.266 1 79.06 123 GLN A O 1
ATOM 1036 N N . TRP A 1 124 ? 0.954 9.867 16.609 1 79.38 124 TRP A N 1
ATOM 1037 C CA . TRP A 1 124 ? 1.335 9.586 15.234 1 79.38 124 TRP A CA 1
ATOM 1038 C C . TRP A 1 124 ? 0.688 8.297 14.742 1 79.38 124 TRP A C 1
ATOM 1040 O O . TRP A 1 124 ? 0.111 8.258 13.648 1 79.38 124 TRP A O 1
ATOM 1050 N N . CYS A 1 125 ? 0.67 7.352 15.555 1 74.06 125 CYS A N 1
ATOM 1051 C CA . CYS A 1 125 ? 0.231 6.023 15.141 1 74.06 125 CYS A CA 1
ATOM 1052 C C . CYS A 1 125 ? -1.29 5.934 15.117 1 74.06 125 CYS A C 1
ATOM 1054 O O . CYS A 1 125 ? -1.854 5.086 14.422 1 74.06 125 CYS A O 1
ATOM 1056 N N . ASN A 1 126 ? -1.907 6.914 15.68 1 77.19 126 ASN A N 1
ATOM 1057 C CA . ASN A 1 126 ? -3.355 6.824 15.836 1 77.19 126 ASN A CA 1
ATOM 1058 C C . ASN A 1 126 ? -4.086 7.59 14.734 1 77.19 126 ASN A C 1
ATOM 1060 O O . ASN A 1 126 ? -5.301 7.465 14.594 1 77.19 126 ASN A O 1
ATOM 1064 N N . TRP A 1 127 ? -3.357 8.312 14.008 1 84.31 127 TRP A N 1
ATOM 1065 C CA . TRP A 1 127 ? -4.012 9.078 12.953 1 84.31 127 TRP A CA 1
ATOM 1066 C C . TRP A 1 127 ? -4.246 8.211 11.719 1 84.31 127 TRP A C 1
ATOM 1068 O O . TRP A 1 127 ? -3.314 7.949 10.953 1 84.31 127 TRP A O 1
ATOM 1078 N N . ASN A 1 128 ? -5.52 7.852 11.594 1 86.69 128 ASN A N 1
ATOM 1079 C CA . ASN A 1 128 ? -5.902 7.055 10.43 1 86.69 128 ASN A CA 1
ATOM 1080 C C . ASN A 1 128 ? -6.684 7.883 9.414 1 86.69 128 ASN A C 1
ATOM 1082 O O . ASN A 1 128 ? -6.922 7.434 8.297 1 86.69 128 ASN A O 1
ATOM 1086 N N . ASN A 1 129 ? -7.035 9.016 9.844 1 90.56 129 ASN A N 1
ATOM 1087 C CA . ASN A 1 129 ? -7.703 9.953 8.945 1 90.56 129 ASN A CA 1
ATOM 1088 C C . ASN A 1 129 ? -6.719 10.945 8.336 1 90.56 129 ASN A C 1
ATOM 1090 O O . ASN A 1 129 ? -6.133 11.758 9.047 1 90.56 129 ASN A O 1
ATOM 1094 N N . PRO A 1 130 ? -6.637 10.859 7.012 1 95.5 130 PRO A N 1
ATOM 1095 C CA . PRO A 1 130 ? -5.605 11.688 6.375 1 95.5 130 PRO A CA 1
ATOM 1096 C C . PRO A 1 130 ? -5.883 13.18 6.516 1 95.5 130 PRO A C 1
ATOM 1098 O O . PRO A 1 130 ? -4.945 13.977 6.617 1 95.5 130 PRO A O 1
ATOM 1101 N N . LEU A 1 131 ? -7.074 13.555 6.539 1 93.38 131 LEU A N 1
ATOM 1102 C CA . LEU A 1 131 ? -7.391 14.969 6.648 1 93.38 131 LEU A CA 1
ATOM 1103 C C . LEU A 1 131 ? -6.984 15.516 8.016 1 93.38 131 LEU A C 1
ATOM 1105 O O . LEU A 1 131 ? -6.406 16.594 8.117 1 93.38 131 LEU A O 1
ATOM 1109 N N . GLN A 1 132 ? -7.258 14.781 8.977 1 92.75 132 GLN A N 1
ATOM 1110 C CA . GLN A 1 132 ? -6.812 15.148 10.312 1 92.75 132 GLN A CA 1
ATOM 1111 C C . GLN A 1 132 ? -5.289 15.203 10.398 1 92.75 132 GLN A C 1
ATOM 1113 O O . GLN A 1 132 ? -4.73 16.109 11.016 1 92.75 132 GLN A O 1
ATOM 1118 N N . LEU A 1 133 ? -4.734 14.289 9.875 1 94.44 133 LEU A N 1
ATOM 1119 C CA . LEU A 1 133 ? -3.279 14.203 9.852 1 94.44 133 LEU A CA 1
ATOM 1120 C C . LEU A 1 133 ? -2.672 15.438 9.195 1 94.44 133 LEU A C 1
ATOM 1122 O O . LEU A 1 133 ? -1.794 16.078 9.773 1 94.44 133 LEU A O 1
ATOM 1126 N N . VAL A 1 134 ? -3.174 15.789 8.062 1 95.81 134 VAL A N 1
ATOM 1127 C CA . VAL A 1 134 ? -2.549 16.875 7.32 1 95.81 134 VAL A CA 1
ATOM 1128 C C . VAL A 1 134 ? -2.859 18.203 8 1 95.81 134 VAL A C 1
ATOM 1130 O O . VAL A 1 134 ? -2.053 19.141 7.949 1 95.81 134 VAL A O 1
ATOM 1133 N N . ASP A 1 135 ? -3.969 18.297 8.625 1 95 135 ASP A N 1
ATOM 1134 C CA . ASP A 1 135 ? -4.262 19.484 9.422 1 95 135 ASP A CA 1
ATOM 1135 C C . ASP A 1 135 ? -3.191 19.703 10.484 1 95 135 ASP A C 1
ATOM 1137 O O . ASP A 1 135 ? -2.697 20.828 10.648 1 95 135 ASP A O 1
ATOM 1141 N N . ASN A 1 136 ? -2.883 18.703 11.188 1 94.31 136 ASN A N 1
ATOM 1142 C CA . ASN A 1 136 ? -1.883 18.781 12.242 1 94.31 136 ASN A CA 1
ATOM 1143 C C . ASN A 1 136 ? -0.493 19.062 11.68 1 94.31 136 ASN A C 1
ATOM 1145 O O . ASN A 1 136 ? 0.269 19.844 12.258 1 94.31 136 ASN A O 1
ATOM 1149 N N . LEU A 1 137 ? -0.194 18.484 10.602 1 95.5 137 LEU A N 1
ATOM 1150 C CA . LEU A 1 137 ? 1.118 18.672 9.992 1 95.5 137 LEU A CA 1
ATOM 1151 C C . LEU A 1 137 ? 1.284 20.109 9.492 1 95.5 137 LEU A C 1
ATOM 1153 O O . LEU A 1 137 ? 2.33 20.719 9.703 1 95.5 137 LEU A O 1
ATOM 1157 N N . ASP A 1 138 ? 0.319 20.531 8.82 1 95.62 138 ASP A N 1
ATOM 1158 C CA . ASP A 1 138 ? 0.377 21.906 8.336 1 95.62 138 ASP A CA 1
ATOM 1159 C C . ASP A 1 138 ? 0.468 22.891 9.492 1 95.62 138 ASP A C 1
ATOM 1161 O O . ASP A 1 138 ? 1.21 23.875 9.422 1 95.62 138 ASP A O 1
ATOM 1165 N N . SER A 1 139 ? -0.312 22.656 10.539 1 93.75 139 SER A N 1
ATOM 1166 C CA . SER A 1 139 ? -0.247 23.516 11.719 1 93.75 139 SER A CA 1
ATOM 1167 C C . SER A 1 139 ? 1.155 23.516 12.32 1 93.75 139 SER A C 1
ATOM 1169 O O . SER A 1 139 ? 1.677 24.562 12.688 1 93.75 139 SER A O 1
ATOM 1171 N N . TYR A 1 140 ? 1.703 22.391 12.414 1 92.81 140 TYR A N 1
ATOM 1172 C CA . TYR A 1 140 ? 3.057 22.266 12.945 1 92.81 140 TYR A CA 1
ATOM 1173 C C . TYR A 1 140 ? 4.059 23 12.055 1 92.81 140 TYR A C 1
ATOM 1175 O O . TYR A 1 140 ? 4.957 23.688 12.547 1 92.81 140 TYR A O 1
ATOM 1183 N N . GLU A 1 141 ? 3.936 22.797 10.82 1 92.31 141 GLU A N 1
ATOM 1184 C CA . GLU A 1 141 ? 4.84 23.422 9.867 1 92.31 141 GLU A CA 1
ATOM 1185 C C . GLU A 1 141 ? 4.738 24.953 9.945 1 92.31 141 GLU A C 1
ATOM 1187 O O . GLU A 1 141 ? 5.75 25.656 9.836 1 92.31 141 GLU A O 1
ATOM 1192 N N . GLU A 1 142 ? 3.582 25.438 10.102 1 90.62 142 GLU A N 1
ATOM 1193 C CA . GLU A 1 142 ? 3.381 26.875 10.234 1 90.62 142 GLU A CA 1
ATOM 1194 C C . GLU A 1 142 ? 4.082 27.422 11.477 1 90.62 142 GLU A C 1
ATOM 1196 O O . GLU A 1 142 ? 4.746 28.453 11.414 1 90.62 142 GLU A O 1
ATOM 1201 N N . VAL A 1 143 ? 3.908 26.703 12.516 1 89.06 143 VAL A N 1
ATOM 1202 C CA . VAL A 1 143 ? 4.523 27.109 13.773 1 89.06 143 VAL A CA 1
ATOM 1203 C C . VAL A 1 143 ? 6.043 27.047 13.648 1 89.06 143 VAL A C 1
ATOM 1205 O O . VAL A 1 143 ? 6.746 27.969 14.094 1 89.06 143 VAL A O 1
ATOM 1208 N N . ARG A 1 144 ? 6.512 26.094 13.102 1 86.81 144 ARG A N 1
ATOM 1209 C CA . ARG A 1 144 ? 7.945 25.906 12.906 1 86.81 144 ARG A CA 1
ATOM 1210 C C . ARG A 1 144 ? 8.523 27.016 12.031 1 86.81 144 ARG A C 1
ATOM 1212 O O . ARG A 1 144 ? 9.602 27.531 12.32 1 86.81 144 ARG A O 1
ATOM 1219 N N . ASN A 1 145 ? 7.883 27.266 10.977 1 85.5 145 ASN A N 1
ATOM 1220 C CA . ASN A 1 145 ? 8.336 28.312 10.07 1 85.5 145 ASN A CA 1
ATOM 1221 C C . ASN A 1 145 ? 8.336 29.688 10.742 1 85.5 145 ASN A C 1
ATOM 1223 O O . ASN A 1 145 ? 9.234 30.5 10.5 1 85.5 145 ASN A O 1
ATOM 1227 N N . MET A 1 146 ? 7.383 29.891 11.562 1 85.38 146 MET A N 1
ATOM 1228 C CA . MET A 1 146 ? 7.32 31.141 12.305 1 85.38 146 MET A CA 1
ATOM 1229 C C . MET A 1 146 ? 8.477 31.25 13.297 1 85.38 146 MET A C 1
ATOM 1231 O O . MET A 1 146 ? 9.062 32.312 13.453 1 85.38 146 MET A O 1
ATOM 1235 N N . ARG A 1 147 ? 8.812 30.188 13.891 1 83.81 147 ARG A N 1
ATOM 1236 C CA . ARG A 1 147 ? 9.906 30.156 14.859 1 83.81 147 ARG A CA 1
ATOM 1237 C C . ARG A 1 147 ? 11.25 30.375 14.164 1 83.81 147 ARG A C 1
ATOM 1239 O O . ARG A 1 147 ? 12.117 31.078 14.688 1 83.81 147 ARG A O 1
ATOM 1246 N N . ASN A 1 148 ? 11.438 29.75 13.039 1 80.69 148 ASN A N 1
ATOM 1247 C CA . ASN A 1 148 ? 12.672 29.891 12.289 1 80.69 148 ASN A CA 1
ATOM 1248 C C . ASN A 1 148 ? 12.867 31.312 11.781 1 80.69 148 ASN A C 1
ATOM 1250 O O . ASN A 1 148 ? 13.992 31.828 11.734 1 80.69 148 ASN A O 1
ATOM 1254 N N . LYS A 1 149 ? 11.867 31.953 11.445 1 82.25 149 LYS A N 1
ATOM 1255 C CA . LYS A 1 149 ? 11.938 33.344 10.984 1 82.25 149 LYS A CA 1
ATOM 1256 C C . LYS A 1 149 ? 12.289 34.281 12.141 1 82.25 149 LYS A C 1
ATOM 1258 O O . LYS A 1 149 ? 13.047 35.219 11.961 1 82.25 149 LYS A O 1
ATOM 1263 N N . ASN A 1 150 ? 11.789 33.938 13.234 1 81.19 150 ASN A N 1
ATOM 1264 C CA . ASN A 1 150 ? 12.062 34.781 14.406 1 81.19 150 ASN A CA 1
ATOM 1265 C C . ASN A 1 150 ? 13.492 34.594 14.906 1 81.19 150 ASN A C 1
ATOM 1267 O O . ASN A 1 150 ? 14.109 35.531 15.391 1 81.19 150 ASN A O 1
ATOM 1271 N N . ASN A 1 151 ? 13.953 33.406 14.75 1 75.25 151 ASN A N 1
ATOM 1272 C CA . ASN A 1 151 ? 15.328 33.156 15.18 1 75.25 151 ASN A CA 1
ATOM 1273 C C . ASN A 1 151 ? 16.344 33.812 14.219 1 75.25 151 ASN A C 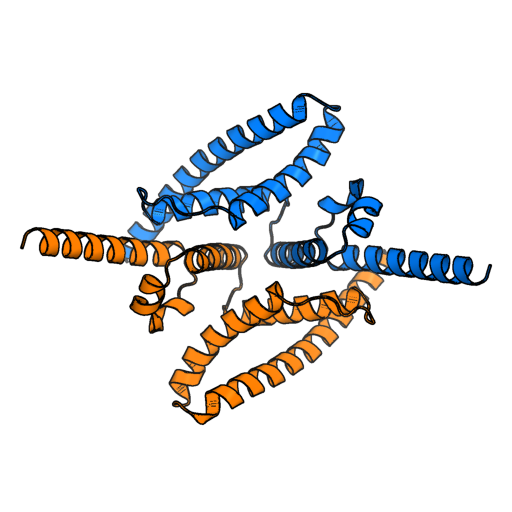1
ATOM 1275 O O . ASN A 1 151 ? 17.422 34.188 14.633 1 75.25 151 ASN A O 1
ATOM 1279 N N . LYS A 1 152 ? 16.125 33.906 13.023 1 71.94 152 LYS A N 1
ATOM 1280 C CA . LYS A 1 152 ? 17.031 34.531 12.078 1 71.94 152 LYS A CA 1
ATOM 1281 C C . LYS A 1 152 ? 17.031 36.062 12.258 1 71.94 152 LYS A C 1
ATOM 1283 O O . LYS A 1 152 ? 18.031 36.719 11.977 1 71.94 152 LYS A O 1
ATOM 1288 N N . LYS A 1 153 ? 16.031 36.656 12.727 1 72.5 153 LYS A N 1
ATOM 1289 C CA . LYS A 1 153 ? 16.016 38.125 12.945 1 72.5 153 LYS A CA 1
ATOM 1290 C C . LYS A 1 153 ? 16.797 38.5 14.195 1 72.5 153 LYS A C 1
ATOM 1292 O O . LYS A 1 153 ? 17.203 39.656 14.359 1 72.5 153 LYS A O 1
ATOM 1297 N N . LEU A 1 154 ? 17.125 37.562 14.906 1 55.38 154 LEU A N 1
ATOM 1298 C CA . LEU A 1 154 ? 17.969 37.969 16.031 1 55.38 154 LEU A CA 1
ATOM 1299 C C . LEU A 1 154 ? 19.438 37.719 15.703 1 55.38 154 LEU A C 1
ATOM 1301 O O . LEU A 1 154 ? 19.797 36.75 15.055 1 55.38 154 LEU A O 1
ATOM 1305 N N . MET B 1 1 ? -21.141 20.469 17.109 1 44.84 1 MET B N 1
ATOM 1306 C CA . MET B 1 1 ? -21.953 20.109 15.945 1 44.84 1 MET B CA 1
ATOM 1307 C C . MET B 1 1 ? -21.531 20.891 14.711 1 44.84 1 MET B C 1
ATOM 1309 O O . MET B 1 1 ? -21.422 20.328 13.625 1 44.84 1 MET B O 1
ATOM 1313 N N . PHE B 1 2 ? -21.297 22.156 14.93 1 49.62 2 PHE B N 1
ATOM 1314 C CA . PHE B 1 2 ? -21 23.078 13.844 1 49.62 2 PHE B CA 1
ATOM 1315 C C . PHE B 1 2 ? -19.609 22.797 13.266 1 49.62 2 PHE B C 1
ATOM 1317 O O . PHE B 1 2 ? -19.422 22.812 12.047 1 49.62 2 PHE B O 1
ATOM 1324 N N . ASN B 1 3 ? -18.688 22.531 14.094 1 50.62 3 ASN B N 1
ATOM 1325 C CA . ASN B 1 3 ? -17.328 22.328 13.625 1 50.62 3 ASN B CA 1
ATOM 1326 C C . ASN B 1 3 ? -17.203 21.031 12.828 1 50.62 3 ASN B C 1
ATOM 1328 O O . ASN B 1 3 ? -16.406 20.953 11.898 1 50.62 3 ASN B O 1
ATOM 1332 N N . ARG B 1 4 ? -18.031 20.125 13.258 1 49.03 4 ARG B N 1
ATOM 1333 C CA . ARG B 1 4 ? -18.094 18.875 12.508 1 49.03 4 ARG B CA 1
ATOM 1334 C C . ARG B 1 4 ? -18.719 19.094 11.133 1 49.03 4 ARG B C 1
ATOM 1336 O O . ARG B 1 4 ? -18.266 18.531 10.141 1 49.03 4 ARG B O 1
ATOM 1343 N N . ILE B 1 5 ? -19.688 19.906 11.086 1 48.41 5 ILE B N 1
ATOM 1344 C CA . ILE B 1 5 ? -20.391 20.188 9.844 1 48.41 5 ILE B CA 1
ATOM 1345 C C . ILE B 1 5 ? -19.469 20.938 8.883 1 48.41 5 ILE B C 1
ATOM 1347 O O . ILE B 1 5 ? -19.438 20.641 7.688 1 48.41 5 ILE B O 1
ATOM 1351 N N . ILE B 1 6 ? -18.766 21.844 9.406 1 48.84 6 ILE B N 1
ATOM 1352 C CA . ILE B 1 6 ? -17.828 22.609 8.602 1 48.84 6 ILE B CA 1
ATOM 1353 C C . ILE B 1 6 ? -16.703 21.703 8.102 1 48.84 6 ILE B C 1
ATOM 1355 O O . ILE B 1 6 ? -16.297 21.797 6.945 1 48.84 6 ILE B O 1
ATOM 1359 N N . SER B 1 7 ? -16.375 20.875 9 1 54.53 7 SER B N 1
ATOM 1360 C CA . SER B 1 7 ? -15.32 19.938 8.625 1 54.53 7 SER B CA 1
ATOM 1361 C C . SER B 1 7 ? -15.797 18.969 7.551 1 54.53 7 SER B C 1
ATOM 1363 O O . SER B 1 7 ? -15.062 18.672 6.602 1 54.53 7 SER B O 1
ATOM 1365 N N . ASP B 1 8 ? -16.969 18.578 7.723 1 53.38 8 ASP B N 1
ATOM 1366 C CA . ASP B 1 8 ? -17.547 17.688 6.738 1 53.38 8 ASP B CA 1
ATOM 1367 C C . ASP B 1 8 ? -17.734 18.375 5.391 1 53.38 8 ASP B C 1
ATOM 1369 O O . ASP B 1 8 ? -17.5 17.781 4.34 1 53.38 8 ASP B O 1
ATOM 1373 N N . ARG B 1 9 ? -18.25 19.594 5.496 1 51.84 9 ARG B N 1
ATOM 1374 C CA . ARG B 1 9 ? -18.453 20.375 4.285 1 51.84 9 ARG B CA 1
ATOM 1375 C C . ARG B 1 9 ? -17.141 20.641 3.572 1 51.84 9 ARG B C 1
ATOM 1377 O O . ARG B 1 9 ? -17.062 20.547 2.346 1 51.84 9 ARG B O 1
ATOM 1384 N N . ARG B 1 10 ? -16.203 21.156 4.316 1 52.5 10 ARG B N 1
ATOM 1385 C CA . ARG B 1 10 ? -14.891 21.375 3.73 1 52.5 10 ARG B CA 1
ATOM 1386 C C . ARG B 1 10 ? -14.344 20.094 3.119 1 52.5 10 ARG B C 1
ATOM 1388 O O . ARG B 1 10 ? -13.734 20.125 2.045 1 52.5 10 ARG B O 1
ATOM 1395 N N . GLU B 1 11 ? -14.664 19.031 3.82 1 56.03 11 GLU B N 1
ATOM 1396 C CA . GLU B 1 11 ? -14.242 17.734 3.303 1 56.03 11 GLU B CA 1
ATOM 1397 C C . GLU B 1 11 ? -14.93 17.406 1.98 1 56.03 11 GLU B C 1
ATOM 1399 O O . GLU B 1 11 ? -14.305 16.906 1.05 1 56.03 11 GLU B O 1
ATOM 1404 N N . LEU B 1 12 ? -16.234 17.781 1.919 1 55.78 12 LEU B N 1
ATOM 1405 C CA . LEU B 1 12 ? -17 17.547 0.697 1 55.78 12 LEU B CA 1
ATOM 1406 C C . LEU B 1 12 ? -16.5 18.453 -0.432 1 55.78 12 LEU B C 1
ATOM 1408 O O . LEU B 1 12 ? -16.406 18.016 -1.581 1 55.78 12 LEU B O 1
ATOM 1412 N N . GLU B 1 13 ? -16.344 19.672 -0.116 1 57.12 13 GLU B N 1
ATOM 1413 C CA . GLU B 1 13 ? -15.836 20.609 -1.111 1 57.12 13 GLU B CA 1
ATOM 1414 C C . GLU B 1 13 ? -14.445 20.203 -1.589 1 57.12 13 GLU B C 1
ATOM 1416 O O . GLU B 1 13 ? -14.156 20.25 -2.787 1 57.12 13 GLU B O 1
ATOM 1421 N N . LEU B 1 14 ? -13.766 19.922 -0.688 1 57.34 14 LEU B N 1
ATOM 1422 C CA . LEU B 1 14 ? -12.414 19.484 -1.025 1 57.34 14 LEU B CA 1
ATOM 1423 C C . LEU B 1 14 ? -12.453 18.203 -1.854 1 57.34 14 LEU B C 1
ATOM 1425 O O . LEU B 1 14 ? -11.664 18.047 -2.793 1 57.34 14 LEU B O 1
ATOM 1429 N N . ARG B 1 15 ? -13.539 17.5 -1.41 1 54.84 15 ARG B N 1
ATOM 1430 C CA . ARG B 1 15 ? -13.719 16.297 -2.199 1 54.84 15 ARG B CA 1
ATOM 1431 C C . ARG B 1 15 ? -14.156 16.625 -3.623 1 54.84 15 ARG B C 1
ATOM 1433 O O . ARG B 1 15 ? -13.688 16.016 -4.582 1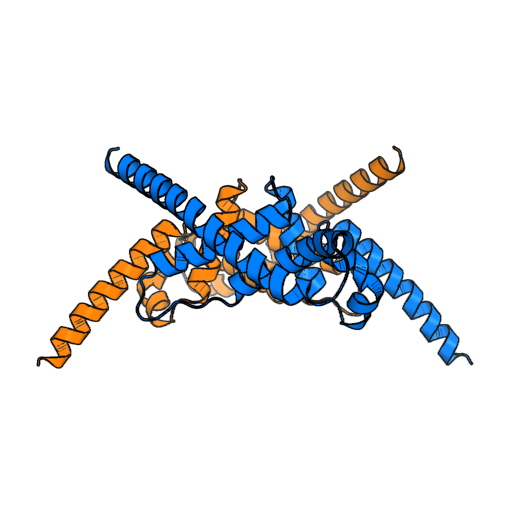 54.84 15 ARG B O 1
ATOM 1440 N N . ALA B 1 16 ? -15.062 17.547 -3.73 1 56.88 16 ALA B N 1
ATOM 1441 C CA . ALA B 1 16 ? -15.531 17.938 -5.059 1 56.88 16 ALA B CA 1
ATOM 1442 C C . ALA B 1 16 ? -14.398 18.531 -5.891 1 56.88 16 ALA B C 1
ATOM 1444 O O . ALA B 1 16 ? -14.273 18.219 -7.082 1 56.88 16 ALA B O 1
ATOM 1445 N N . GLU B 1 17 ? -13.688 19.391 -5.371 1 54.22 17 GLU B N 1
ATOM 1446 C CA . GLU B 1 17 ? -12.539 19.969 -6.055 1 54.22 17 GLU B CA 1
ATOM 1447 C C . GLU B 1 17 ? -11.5 18.891 -6.383 1 54.22 17 GLU B C 1
ATOM 1449 O O . GLU B 1 17 ? -10.906 18.906 -7.465 1 54.22 17 GLU B O 1
ATOM 1454 N N . ARG B 1 18 ? -11.5 18.125 -5.52 1 52.78 18 ARG B N 1
ATOM 1455 C CA . ARG B 1 18 ? -10.625 16.953 -5.684 1 52.78 18 ARG B CA 1
ATOM 1456 C C . ARG B 1 18 ? -11.07 16.109 -6.867 1 52.78 18 ARG B C 1
ATOM 1458 O O . ARG B 1 18 ? -10.242 15.641 -7.652 1 52.78 18 ARG B O 1
ATOM 1465 N N . ASP B 1 19 ? -12.32 15.977 -6.852 1 53.12 19 ASP B N 1
ATOM 1466 C CA . ASP B 1 19 ? -12.867 15.18 -7.945 1 53.12 19 ASP B CA 1
ATOM 1467 C C . ASP B 1 19 ? -12.578 15.828 -9.297 1 53.12 19 ASP B C 1
ATOM 1469 O O . ASP B 1 19 ? -12.25 15.141 -10.266 1 53.12 19 ASP B O 1
ATOM 1473 N N . LYS B 1 20 ? -12.688 17.125 -9.289 1 54.81 20 LYS B N 1
ATOM 1474 C CA . LYS B 1 20 ? -12.422 17.828 -10.539 1 54.81 20 LYS B CA 1
ATOM 1475 C C . LYS B 1 20 ? -10.945 17.781 -10.898 1 54.81 20 LYS B C 1
ATOM 1477 O O . LYS B 1 20 ? -10.586 17.578 -12.062 1 54.81 20 LYS B O 1
ATOM 1482 N N . GLU B 1 21 ? -10.133 18.078 -10.047 1 50.66 21 GLU B N 1
ATOM 1483 C CA . GLU B 1 21 ? -8.695 18.031 -10.305 1 50.66 21 GLU B CA 1
ATOM 1484 C C . GLU B 1 21 ? -8.242 16.609 -10.625 1 50.66 21 GLU B C 1
ATOM 1486 O O . GLU B 1 21 ? -7.43 16.406 -11.531 1 50.66 21 GLU B O 1
ATOM 1491 N N . ASN B 1 22 ? -8.797 15.82 -9.953 1 51.56 22 ASN B N 1
ATOM 1492 C CA . ASN B 1 22 ? -8.547 14.414 -10.242 1 51.56 22 ASN B CA 1
ATOM 1493 C C . ASN B 1 22 ? -8.945 14.055 -11.672 1 51.56 22 ASN B C 1
ATOM 1495 O O . ASN B 1 22 ? -8.234 13.32 -12.359 1 51.56 22 ASN B O 1
ATOM 1499 N N . GLN B 1 23 ? -10.07 14.508 -11.922 1 52.75 23 GLN B N 1
ATOM 1500 C CA . GLN B 1 23 ? -10.523 14.32 -13.297 1 52.75 23 GLN B CA 1
ATOM 1501 C C . GLN B 1 23 ? -9.539 14.93 -14.289 1 52.75 23 GLN B C 1
ATOM 1503 O O . GLN B 1 23 ? -9.227 14.32 -15.312 1 52.75 23 GLN B O 1
ATOM 1508 N N . ARG B 1 24 ? -9.117 16.016 -13.914 1 53.06 24 ARG B N 1
ATOM 1509 C CA . ARG B 1 24 ? -8.195 16.688 -14.828 1 53.06 24 ARG B CA 1
ATOM 1510 C C . ARG B 1 24 ? -6.867 15.945 -14.906 1 53.06 24 ARG B C 1
ATOM 1512 O O . ARG B 1 24 ? -6.316 15.766 -15.992 1 53.06 24 ARG B O 1
ATOM 1519 N N . ILE B 1 25 ? -6.383 15.688 -13.852 1 51.72 25 ILE B N 1
ATOM 1520 C CA . ILE B 1 25 ? -5.117 14.961 -13.844 1 51.72 25 ILE B CA 1
ATOM 1521 C C . ILE B 1 25 ? -5.289 13.602 -14.523 1 51.72 25 ILE B C 1
ATOM 1523 O O . ILE B 1 25 ? -4.434 13.18 -15.297 1 51.72 25 ILE B O 1
ATOM 1527 N N . PHE B 1 26 ? -6.383 13.078 -14.203 1 52.09 26 PHE B N 1
ATOM 1528 C CA . PHE B 1 26 ? -6.711 11.836 -14.891 1 52.09 26 PHE B CA 1
ATOM 1529 C C . PHE B 1 26 ? -6.758 12.047 -16.391 1 52.09 26 PHE B C 1
ATOM 1531 O O . PHE B 1 26 ? -6.215 11.242 -17.156 1 52.09 26 PHE B O 1
ATOM 1538 N N . GLU B 1 27 ? -7.441 13.031 -16.672 1 55.47 27 GLU B N 1
ATOM 1539 C CA . GLU B 1 27 ? -7.551 13.352 -18.094 1 55.47 27 GLU B CA 1
ATOM 1540 C C .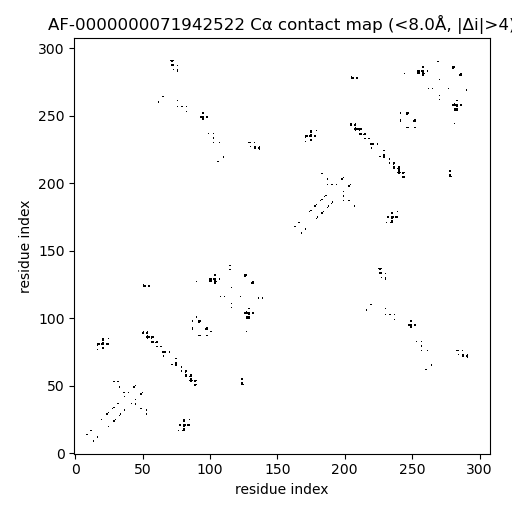 GLU B 1 27 ? -6.184 13.648 -18.703 1 55.47 27 GLU B C 1
ATOM 1542 O O . GLU B 1 27 ? -5.871 13.188 -19.797 1 55.47 27 GLU B O 1
ATOM 1547 N N . LEU B 1 28 ? -5.492 14.305 -18.031 1 53.56 28 LEU B N 1
ATOM 1548 C CA . LEU B 1 28 ? -4.18 14.672 -18.547 1 53.56 28 LEU B CA 1
ATOM 1549 C C . LEU B 1 28 ? -3.254 13.461 -18.609 1 53.56 28 LEU B C 1
ATOM 1551 O O . LEU B 1 28 ? -2.541 13.266 -19.594 1 53.56 28 LEU B O 1
ATOM 1555 N N . GLN B 1 29 ? -3.293 12.828 -17.641 1 49.94 29 GLN B N 1
ATOM 1556 C CA . GLN B 1 29 ? -2.414 11.664 -17.578 1 49.94 29 GLN B CA 1
ATOM 1557 C C . GLN B 1 29 ? -2.881 10.578 -18.547 1 49.94 29 GLN B C 1
ATOM 1559 O O . GLN B 1 29 ? -2.062 9.93 -19.203 1 49.94 29 GLN B O 1
ATOM 1564 N N . THR B 1 30 ? -4.133 10.445 -18.422 1 50.5 30 THR B N 1
ATOM 1565 C CA . THR B 1 30 ? -4.688 9.562 -19.438 1 50.5 30 THR B CA 1
ATOM 1566 C C . THR B 1 30 ? -4.312 10.047 -20.844 1 50.5 30 THR B C 1
ATOM 1568 O O . THR B 1 30 ? -4 9.242 -21.719 1 50.5 30 THR B O 1
ATOM 1571 N N . LEU B 1 31 ? -4.422 11.18 -20.938 1 52.19 31 LEU B N 1
ATOM 1572 C CA . LEU B 1 31 ? -4.016 11.758 -22.203 1 52.19 31 LEU B CA 1
ATOM 1573 C C . LEU B 1 31 ? -2.527 11.539 -22.453 1 52.19 31 LEU B C 1
ATOM 1575 O O . LEU B 1 31 ? -2.117 11.219 -23.578 1 52.19 31 LEU B O 1
ATOM 1579 N N . GLN B 1 32 ? -1.821 11.812 -21.562 1 50.16 32 GLN B N 1
ATOM 1580 C CA . GLN B 1 32 ? -0.384 11.633 -21.734 1 50.16 32 GLN B CA 1
ATOM 1581 C C . GLN B 1 32 ? -0.043 10.164 -21.969 1 50.16 32 GLN B C 1
ATOM 1583 O O . GLN B 1 32 ? 0.793 9.844 -22.812 1 50.16 32 GLN B O 1
ATOM 1588 N N . ILE B 1 33 ? -0.551 9.445 -21.203 1 49.53 33 ILE B N 1
ATOM 1589 C CA . ILE B 1 33 ? -0.348 8.008 -21.391 1 49.53 33 ILE B CA 1
ATOM 1590 C C . ILE B 1 33 ? -0.91 7.578 -22.75 1 49.53 33 ILE B C 1
ATOM 1592 O O . ILE B 1 33 ? -0.285 6.793 -23.469 1 49.53 33 ILE B O 1
ATOM 1596 N N . THR B 1 34 ? -2.074 8.039 -22.859 1 49.22 34 THR B N 1
ATOM 1597 C CA . THR B 1 34 ? -2.646 7.758 -24.172 1 49.22 34 THR B CA 1
ATOM 1598 C C . THR B 1 34 ? -1.77 8.336 -25.281 1 49.22 34 THR B C 1
ATOM 1600 O O . THR B 1 34 ? -1.584 7.703 -26.328 1 49.22 34 THR B O 1
ATOM 1603 N N . THR B 1 35 ? -1.368 9.445 -25.109 1 49.53 35 THR B N 1
ATOM 1604 C CA . THR B 1 35 ? -0.511 10.047 -26.125 1 49.53 35 THR B CA 1
ATOM 1605 C C . THR B 1 35 ? 0.802 9.273 -26.25 1 49.53 35 THR B C 1
ATOM 1607 O O . THR B 1 35 ? 1.312 9.078 -27.344 1 49.53 35 THR B O 1
ATOM 1610 N N . ASP B 1 36 ? 1.455 9.008 -25.234 1 46.62 36 ASP B N 1
ATOM 1611 C CA . ASP B 1 36 ? 2.684 8.219 -25.328 1 46.62 36 ASP B CA 1
ATOM 1612 C C . ASP B 1 36 ? 2.406 6.832 -25.891 1 46.62 36 ASP B C 1
ATOM 1614 O O . ASP B 1 36 ? 3.211 6.297 -26.656 1 46.62 36 ASP B O 1
ATOM 1618 N N . THR B 1 37 ? 1.461 6.293 -25.391 1 43.19 37 THR B N 1
ATOM 1619 C CA . THR B 1 37 ? 1.098 4.98 -25.906 1 43.19 37 THR B CA 1
ATOM 1620 C C . THR B 1 37 ? 0.374 5.113 -27.25 1 43.19 37 THR B C 1
ATOM 1622 O O . THR B 1 37 ? 0.245 4.137 -27.984 1 43.19 37 THR B O 1
ATOM 1625 N N . SER B 1 38 ? -0.401 6.094 -27.375 1 45.44 38 SER B N 1
ATOM 1626 C CA . SER B 1 38 ? -1.127 6.238 -28.641 1 45.44 38 SER B CA 1
ATOM 1627 C C . SER B 1 38 ? -0.179 6.191 -29.828 1 45.44 38 SER B C 1
ATOM 1629 O O . SER B 1 38 ? -0.617 6.035 -30.969 1 45.44 38 SER B O 1
ATOM 1631 N N . THR B 1 39 ? 1.039 6.699 -29.797 1 41.19 39 THR B N 1
ATOM 1632 C CA . THR B 1 39 ? 1.636 6.57 -31.125 1 41.19 39 THR B CA 1
ATOM 1633 C C . THR B 1 39 ? 1.56 5.129 -31.609 1 41.19 39 THR B C 1
ATOM 1635 O O . THR B 1 39 ? 1.66 4.867 -32.812 1 41.19 39 THR B O 1
ATOM 1638 N N . THR B 1 40 ? 2.105 4.121 -30.938 1 37 40 THR B N 1
ATOM 1639 C CA . THR B 1 40 ? 2.141 2.863 -31.672 1 37 40 THR B CA 1
ATOM 1640 C C . THR B 1 40 ? 0.763 2.209 -31.703 1 37 40 THR B C 1
ATOM 1642 O O . THR B 1 40 ? 0.311 1.73 -32.75 1 37 40 THR B O 1
ATOM 1645 N N . ALA B 1 41 ? 0.424 1.15 -30.875 1 40.34 41 ALA B N 1
ATOM 1646 C CA . ALA B 1 41 ? -0.494 0.055 -31.172 1 40.34 41 ALA B CA 1
ATOM 1647 C C . ALA B 1 41 ? -1.946 0.51 -31.062 1 40.34 41 ALA B C 1
ATOM 1649 O O . ALA B 1 41 ? -2.234 1.539 -30.438 1 40.34 41 ALA B O 1
ATOM 1650 N N . GLY B 1 42 ? -3.045 -0.312 -31.547 1 37.06 42 GLY B N 1
ATOM 1651 C CA . GLY B 1 42 ? -4.473 -0.318 -31.828 1 37.06 42 GLY B CA 1
ATOM 1652 C C . GLY B 1 42 ? -5.316 0.069 -30.625 1 37.06 42 GLY B C 1
ATOM 1653 O O . GLY B 1 42 ? -4.863 -0.026 -29.484 1 37.06 42 GLY B O 1
ATOM 1654 N N . SER B 1 43 ? -6.453 0.779 -30.844 1 41.69 43 SER B N 1
ATOM 1655 C CA . SER B 1 43 ? -7.465 1.4 -30 1 41.69 43 SER B CA 1
ATOM 1656 C C . SER B 1 43 ? -7.891 0.466 -28.875 1 41.69 43 SER B C 1
ATOM 1658 O O . SER B 1 43 ? -8.031 0.894 -27.719 1 41.69 43 SER B O 1
ATOM 1660 N N . ALA B 1 44 ? -8.398 -0.72 -29.172 1 40.56 44 ALA B N 1
ATOM 1661 C CA . ALA B 1 44 ? -8.953 -1.73 -28.266 1 40.56 44 ALA B CA 1
ATOM 1662 C C . ALA B 1 44 ? -7.883 -2.248 -27.312 1 40.56 44 ALA B C 1
ATOM 1664 O O . ALA B 1 44 ? -8.164 -2.508 -26.141 1 40.56 44 ALA B O 1
ATOM 1665 N N . LEU B 1 45 ? -6.758 -2.725 -27.797 1 40.75 45 LEU B N 1
ATOM 1666 C CA . LEU B 1 45 ? -5.582 -3.168 -27.047 1 40.75 45 LEU B CA 1
ATOM 1667 C C . LEU B 1 45 ? -5.066 -2.059 -26.141 1 40.75 45 LEU B C 1
ATOM 1669 O O . LEU B 1 45 ? -4.586 -2.326 -25.047 1 40.75 45 LEU B O 1
ATOM 1673 N N . VAL B 1 46 ? -5.258 -0.87 -26.578 1 41.81 46 VAL B N 1
ATOM 1674 C CA . VAL B 1 46 ? -4.891 0.336 -25.844 1 41.81 46 VAL B CA 1
ATOM 1675 C C . VAL B 1 46 ? -5.824 0.517 -24.656 1 41.81 46 VAL B C 1
ATOM 1677 O O . VAL B 1 46 ? -5.379 0.881 -23.562 1 41.81 46 VAL B O 1
ATOM 1680 N N . SER B 1 47 ? -7.117 0.281 -24.984 1 44.16 47 SER B N 1
ATOM 1681 C CA . SER B 1 47 ? -8.055 0.453 -23.875 1 44.16 47 SER B CA 1
ATOM 1682 C C . SER B 1 47 ? -7.789 -0.555 -22.766 1 44.16 47 SER B C 1
ATOM 1684 O O . SER B 1 47 ? -7.754 -0.192 -21.594 1 44.16 47 SER B O 1
ATOM 1686 N N . SER B 1 48 ? -7.762 -1.885 -23.234 1 45.72 48 SER B N 1
ATOM 1687 C CA . SER B 1 48 ? -7.5 -2.967 -22.281 1 45.72 48 SER B CA 1
ATOM 1688 C C . SER B 1 48 ? -6.129 -2.811 -21.641 1 45.72 48 SER B C 1
ATOM 1690 O O . SER B 1 48 ? -5.957 -3.131 -20.453 1 45.72 48 SER B O 1
ATOM 1692 N N . MET B 1 49 ? -5.184 -2.576 -22.531 1 42.59 49 MET B N 1
ATOM 1693 C CA . MET B 1 49 ? -3.828 -2.328 -22.047 1 42.59 49 MET B CA 1
ATOM 1694 C C . MET B 1 49 ? -3.762 -1.029 -21.25 1 42.59 49 MET B C 1
ATOM 1696 O O . MET B 1 49 ? -2.91 -0.875 -20.375 1 42.59 49 MET B O 1
ATOM 1700 N N . GLN B 1 50 ? -4.656 -0.121 -21.734 1 47.94 50 GLN B N 1
ATOM 1701 C CA . GLN B 1 50 ? -4.707 1.202 -21.125 1 47.94 50 GLN B CA 1
ATOM 1702 C C . GLN B 1 50 ? -5.148 1.118 -19.656 1 47.94 50 GLN B C 1
ATOM 1704 O O . GLN B 1 50 ? -4.594 1.806 -18.797 1 47.94 50 GLN B O 1
ATOM 1709 N N . THR B 1 51 ? -6.039 0.109 -19.531 1 49.84 51 THR B N 1
ATOM 1710 C CA . THR B 1 51 ? -6.598 0.068 -18.172 1 49.84 51 THR B CA 1
ATOM 1711 C C . THR B 1 51 ? -5.57 -0.458 -17.172 1 49.84 51 THR B C 1
ATOM 1713 O O . THR B 1 51 ? -5.402 0.108 -16.094 1 49.84 51 THR B O 1
ATOM 1716 N N . PRO B 1 52 ? -4.883 -1.485 -17.656 1 53.81 52 PRO B N 1
ATOM 1717 C CA . PRO B 1 52 ? -3.922 -2.035 -16.688 1 53.81 52 PRO B CA 1
ATOM 1718 C C . PRO B 1 52 ? -2.748 -1.097 -16.422 1 53.81 52 PRO B C 1
ATOM 1720 O O . PRO B 1 52 ? -2.279 -0.992 -15.289 1 53.81 52 PRO B O 1
ATOM 1723 N N . ILE B 1 53 ? -2.297 -0.44 -17.5 1 55.16 53 ILE B N 1
ATOM 1724 C CA . ILE B 1 53 ? -1.178 0.484 -17.344 1 55.16 53 ILE B CA 1
ATOM 1725 C C . ILE B 1 53 ? -1.598 1.667 -16.469 1 55.16 53 ILE B C 1
ATOM 1727 O O . ILE B 1 53 ? -0.821 2.139 -15.641 1 55.16 53 ILE B O 1
ATOM 1731 N N . CYS B 1 54 ? -2.906 1.732 -16.641 1 62.34 54 CYS B N 1
ATOM 1732 C CA . CYS B 1 54 ? -3.359 2.922 -15.922 1 62.34 54 CYS B CA 1
ATOM 1733 C C . CYS B 1 54 ? -3.447 2.66 -14.422 1 62.34 54 CYS B C 1
ATOM 1735 O O . CYS B 1 54 ? -3.014 3.488 -13.617 1 62.34 54 CYS B O 1
ATOM 1737 N N . LYS B 1 55 ? -3.885 1.424 -14.148 1 76.38 55 LYS B N 1
ATOM 1738 C CA . LYS B 1 55 ? -3.963 1.123 -12.727 1 76.38 55 LYS B CA 1
ATOM 1739 C C . LYS B 1 55 ? -2.574 1.095 -12.094 1 76.38 55 LYS B C 1
ATOM 1741 O O . LYS B 1 55 ? -2.367 1.648 -11.008 1 76.38 55 LYS B O 1
ATOM 1746 N N . LYS B 1 56 ? -1.698 0.495 -12.836 1 76.38 56 LYS B N 1
ATOM 1747 C CA . LYS B 1 56 ? -0.325 0.417 -12.344 1 76.38 56 LYS B CA 1
ATOM 1748 C C . LYS B 1 56 ? 0.303 1.804 -12.242 1 76.38 56 LYS B C 1
ATOM 1750 O O . LYS B 1 56 ? 1.019 2.1 -11.281 1 76.38 56 LYS B O 1
ATOM 1755 N N . LYS B 1 57 ? 0.036 2.541 -13.219 1 79.94 57 LYS B N 1
ATOM 1756 C CA . LYS B 1 57 ? 0.607 3.885 -13.234 1 79.94 57 LYS B CA 1
ATOM 1757 C C . LYS B 1 57 ? 0.099 4.711 -12.055 1 79.94 57 LYS B C 1
ATOM 1759 O O . LYS B 1 57 ? 0.877 5.398 -11.391 1 79.94 57 LYS B O 1
ATOM 1764 N N . PHE B 1 58 ? -1.158 4.621 -11.773 1 85.44 58 PHE B N 1
ATOM 1765 C CA . PHE B 1 58 ? -1.718 5.359 -10.648 1 85.44 58 PHE B CA 1
ATOM 1766 C C . PHE B 1 58 ? -1.121 4.875 -9.336 1 85.44 58 PHE B C 1
ATOM 1768 O O . PHE B 1 58 ? -0.789 5.684 -8.461 1 85.44 58 PHE B O 1
ATOM 1775 N N . ARG B 1 59 ? -1.005 3.676 -9.25 1 85.75 59 ARG B N 1
ATOM 1776 C CA . ARG B 1 59 ? -0.416 3.121 -8.039 1 85.75 59 ARG B CA 1
ATOM 1777 C C . ARG B 1 59 ? 1.029 3.58 -7.871 1 85.75 59 ARG B C 1
ATOM 1779 O O . ARG B 1 59 ? 1.456 3.912 -6.762 1 85.75 59 ARG B O 1
ATOM 1786 N N . GLN B 1 60 ? 1.745 3.594 -8.93 1 84.31 60 GLN B N 1
ATOM 1787 C CA . GLN B 1 60 ? 3.135 4.035 -8.891 1 84.31 60 GLN B CA 1
ATOM 1788 C C . GLN B 1 60 ? 3.232 5.516 -8.523 1 84.31 60 GLN B C 1
ATOM 1790 O O . GLN B 1 60 ? 4.086 5.906 -7.723 1 84.31 60 GLN B O 1
ATOM 1795 N N . MET B 1 61 ? 2.416 6.258 -9.078 1 86.75 61 MET B N 1
ATOM 1796 C CA . MET B 1 61 ? 2.396 7.68 -8.75 1 86.75 61 MET B CA 1
ATOM 1797 C C . MET B 1 61 ? 2.074 7.891 -7.273 1 86.75 61 MET B C 1
ATOM 1799 O O . MET B 1 61 ? 2.705 8.711 -6.605 1 86.75 61 MET B O 1
ATOM 1803 N N . PHE B 1 62 ? 1.158 7.082 -6.828 1 91.31 62 PHE B N 1
ATOM 1804 C CA . PHE B 1 62 ? 0.791 7.145 -5.418 1 91.31 62 PHE B CA 1
ATOM 1805 C C . PHE B 1 62 ? 1.987 6.82 -4.531 1 91.31 62 PHE B C 1
ATOM 1807 O O . PHE B 1 62 ? 2.268 7.535 -3.568 1 91.31 62 PHE B O 1
ATOM 1814 N N . SER B 1 63 ? 2.645 5.836 -4.887 1 87.94 63 SER B N 1
ATOM 1815 C CA . SER B 1 63 ? 3.73 5.328 -4.055 1 87.94 63 SER B CA 1
ATOM 1816 C C . SER B 1 63 ? 4.953 6.238 -4.125 1 87.94 63 SER B C 1
ATOM 1818 O O . SER B 1 63 ? 5.668 6.406 -3.137 1 87.94 63 SER B O 1
ATOM 1820 N N . ARG B 1 64 ? 5.121 6.902 -5.172 1 88.5 64 ARG B N 1
ATOM 1821 C CA . ARG B 1 64 ? 6.375 7.621 -5.387 1 88.5 64 ARG B CA 1
ATOM 1822 C C . ARG B 1 64 ? 6.203 9.109 -5.105 1 88.5 64 ARG B C 1
ATOM 1824 O O . ARG B 1 64 ? 7.188 9.828 -4.93 1 88.5 64 ARG B O 1
ATOM 1831 N N . HIS B 1 65 ? 5.039 9.562 -5.117 1 90.75 65 HIS B N 1
ATOM 1832 C CA . HIS B 1 65 ? 4.801 11 -4.977 1 90.75 65 HIS B CA 1
ATOM 1833 C C . HIS B 1 65 ? 5.383 11.523 -3.668 1 90.75 65 HIS B C 1
ATOM 1835 O O . HIS B 1 65 ? 5.273 10.875 -2.627 1 90.75 65 HIS B O 1
ATOM 1841 N N . THR B 1 66 ? 6.008 12.617 -3.793 1 91.44 66 THR B N 1
ATOM 1842 C CA . THR B 1 66 ? 6.562 13.297 -2.629 1 91.44 66 THR B CA 1
ATOM 1843 C C . THR B 1 66 ? 5.992 14.711 -2.508 1 91.44 66 THR B C 1
ATOM 1845 O O . THR B 1 66 ? 5.586 15.305 -3.506 1 91.44 66 THR B O 1
ATOM 1848 N N . LYS B 1 67 ? 5.984 15.156 -1.32 1 93.69 67 LYS B N 1
ATOM 1849 C CA . LYS B 1 67 ? 5.449 16.484 -1.081 1 93.69 67 LYS B CA 1
ATOM 1850 C C . LYS B 1 67 ? 6.391 17.562 -1.621 1 93.69 67 LYS B C 1
ATOM 1852 O O . LYS B 1 67 ? 7.598 17.516 -1.377 1 93.69 67 LYS B O 1
ATOM 1857 N N . ASP B 1 68 ? 5.812 18.469 -2.357 1 88.19 68 ASP B N 1
ATOM 1858 C CA . ASP B 1 68 ? 6.531 19.672 -2.742 1 88.19 68 ASP B CA 1
ATOM 1859 C C . ASP B 1 68 ? 6.785 20.578 -1.531 1 88.19 68 ASP B C 1
ATOM 1861 O O . ASP B 1 68 ? 5.852 20.938 -0.815 1 88.19 68 ASP B O 1
ATOM 1865 N N . PRO B 1 69 ? 7.984 20.969 -1.317 1 87.38 69 PRO B N 1
ATOM 1866 C CA . PRO B 1 69 ? 8.328 21.734 -0.122 1 87.38 69 PRO B CA 1
ATOM 1867 C C . PRO B 1 69 ? 7.586 23.062 -0.046 1 87.38 69 PRO B C 1
ATOM 1869 O O . PRO B 1 69 ? 7.395 23.609 1.044 1 87.38 69 PRO B O 1
ATOM 1872 N N . VAL B 1 70 ? 7.141 23.547 -1.152 1 88.88 70 VAL B N 1
ATOM 1873 C CA . VAL B 1 70 ? 6.508 24.859 -1.174 1 88.88 70 VAL B CA 1
ATOM 1874 C C . VAL B 1 70 ? 5 24.719 -0.989 1 88.88 70 VAL B C 1
ATOM 1876 O O . VAL B 1 70 ? 4.305 25.688 -0.708 1 88.88 70 VAL B O 1
ATOM 1879 N N . LYS B 1 71 ? 4.516 23.578 -1.013 1 90.69 71 LYS B N 1
ATOM 1880 C CA . LYS B 1 71 ? 3.076 23.359 -0.907 1 90.69 71 LYS B CA 1
ATOM 1881 C C . LYS B 1 71 ? 2.705 22.812 0.469 1 90.69 71 LYS B C 1
ATOM 1883 O O . LYS B 1 71 ? 3.58 22.438 1.248 1 90.69 71 LYS B O 1
ATOM 1888 N N . THR B 1 72 ? 1.444 22.859 0.723 1 94.69 72 THR B N 1
ATOM 1889 C CA . THR B 1 72 ? 0.955 22.422 2.023 1 94.69 72 THR B CA 1
ATOM 1890 C C . THR B 1 72 ? 0.77 20.906 2.045 1 94.69 72 THR B C 1
ATOM 1892 O O . THR B 1 72 ? 0.775 20.25 0.994 1 94.69 72 THR B O 1
ATOM 1895 N N . TRP B 1 73 ? 0.652 20.391 3.195 1 95.38 73 TRP B N 1
ATOM 1896 C CA . TRP B 1 73 ? 0.345 18.969 3.352 1 95.38 73 TRP B CA 1
ATOM 1897 C C . TRP B 1 73 ? -1.049 18.656 2.82 1 95.38 73 TRP B C 1
ATOM 1899 O O . TRP B 1 73 ? -1.3 17.547 2.338 1 95.38 73 TRP B O 1
ATOM 1909 N N . HIS B 1 74 ? -1.938 19.594 2.871 1 94.06 74 HIS B N 1
ATOM 1910 C CA . HIS B 1 74 ? -3.256 19.406 2.273 1 94.06 74 HIS B CA 1
ATOM 1911 C C . HIS B 1 74 ? -3.15 19.188 0.77 1 94.06 74 HIS B C 1
ATOM 1913 O O . HIS B 1 74 ? -3.857 18.328 0.216 1 94.06 74 HIS B O 1
ATOM 1919 N N . ASP B 1 75 ? -2.252 19.938 0.176 1 89.81 75 ASP B N 1
ATOM 1920 C CA . ASP B 1 75 ? -2.025 19.75 -1.254 1 89.81 75 ASP B CA 1
ATOM 1921 C C . ASP B 1 75 ? -1.49 18.344 -1.54 1 89.81 75 ASP B C 1
ATOM 1923 O O . ASP B 1 75 ? -1.925 17.688 -2.49 1 89.81 75 ASP B O 1
ATOM 1927 N N . PHE B 1 76 ? -0.511 17.969 -0.809 1 94.25 76 PHE B N 1
ATOM 1928 C CA . PHE B 1 76 ? 0.057 16.641 -0.936 1 94.25 76 PHE B CA 1
ATOM 1929 C C . PHE B 1 76 ? -1.027 15.57 -0.807 1 94.25 76 PHE B C 1
ATOM 1931 O O . PHE B 1 76 ? -1.099 14.648 -1.619 1 94.25 76 PHE B O 1
ATOM 1938 N N . TYR B 1 77 ? -1.938 15.734 0.168 1 94.38 77 TYR B N 1
ATOM 1939 C CA . TYR B 1 77 ? -3.059 14.828 0.393 1 94.38 77 TYR B CA 1
ATOM 1940 C C . TYR B 1 77 ? -3.959 14.758 -0.833 1 94.38 77 TYR B C 1
ATOM 1942 O O . TYR B 1 77 ? -4.371 13.672 -1.25 1 94.38 77 TYR B O 1
ATOM 1950 N N . PHE B 1 78 ? -4.188 15.812 -1.383 1 90.19 78 PHE B N 1
ATOM 1951 C CA . PHE B 1 78 ? -5.09 15.859 -2.527 1 90.19 78 PHE B CA 1
ATOM 1952 C C . PHE B 1 78 ? -4.5 15.102 -3.711 1 90.19 78 PHE B C 1
ATOM 1954 O O . PHE B 1 78 ? -5.215 14.391 -4.422 1 90.19 78 PHE B O 1
ATOM 1961 N N . HIS B 1 79 ? -3.25 15.273 -3.916 1 90.75 79 HIS B N 1
ATOM 1962 C CA . HIS B 1 79 ? -2.602 14.523 -4.988 1 90.75 79 HIS B CA 1
ATOM 1963 C C . HIS B 1 79 ? -2.666 13.023 -4.73 1 90.75 79 HIS B C 1
ATOM 1965 O O . HIS B 1 79 ? -3.021 12.25 -5.621 1 90.75 79 HIS B O 1
ATOM 1971 N N . LEU B 1 80 ? -2.357 12.648 -3.506 1 93.56 80 LEU B N 1
ATOM 1972 C CA . LEU B 1 80 ? -2.404 11.227 -3.164 1 93.56 80 LEU B CA 1
ATOM 1973 C C . LEU B 1 80 ? -3.809 10.664 -3.359 1 93.56 80 LEU B C 1
ATOM 1975 O O . LEU B 1 80 ? -3.973 9.562 -3.887 1 93.56 80 LEU B O 1
ATOM 1979 N N . GLN B 1 81 ? -4.754 11.453 -2.98 1 90.62 81 GLN B N 1
ATOM 1980 C CA . GLN B 1 81 ? -6.145 11.031 -3.107 1 90.62 81 GLN B CA 1
ATOM 1981 C C . GLN B 1 81 ? -6.531 10.844 -4.57 1 90.62 81 GLN B C 1
ATOM 1983 O O . GLN B 1 81 ? -7.227 9.883 -4.914 1 90.62 81 GLN B O 1
ATOM 1988 N N . THR B 1 82 ? -6.055 11.711 -5.316 1 87.38 82 THR B N 1
ATOM 1989 C CA . THR B 1 82 ? -6.312 11.617 -6.75 1 87.38 82 THR B CA 1
ATOM 1990 C C . THR B 1 82 ? -5.734 10.328 -7.32 1 87.38 82 THR B C 1
ATOM 1992 O O . THR B 1 82 ? -6.391 9.641 -8.109 1 87.38 82 THR B O 1
ATOM 1995 N N . TYR B 1 83 ? -4.555 10.031 -6.922 1 88.5 83 TYR B N 1
ATOM 1996 C CA . TYR B 1 83 ? -3.902 8.82 -7.398 1 88.5 83 TYR B CA 1
ATOM 1997 C C . TYR B 1 83 ? -4.648 7.578 -6.922 1 88.5 83 TYR B C 1
ATOM 1999 O O . TYR B 1 83 ? -4.848 6.633 -7.688 1 88.5 83 TYR B O 1
ATOM 2007 N N . VAL B 1 84 ? -5.09 7.574 -5.688 1 91.31 84 VAL B N 1
ATOM 2008 C CA . VAL B 1 84 ? -5.805 6.43 -5.125 1 91.31 84 VAL B CA 1
ATOM 2009 C C . VAL B 1 84 ? -7.152 6.273 -5.824 1 91.31 84 VAL B C 1
ATOM 2011 O O . VAL B 1 84 ? -7.566 5.156 -6.141 1 91.31 84 VAL B O 1
ATOM 2014 N N . ASP B 1 85 ? -7.77 7.352 -6.055 1 85.62 85 ASP B N 1
ATOM 2015 C CA . ASP B 1 85 ? -9.047 7.312 -6.762 1 85.62 85 ASP B CA 1
ATOM 2016 C C . ASP B 1 85 ? -8.883 6.707 -8.156 1 85.62 85 ASP B C 1
ATOM 2018 O O . ASP B 1 85 ? -9.688 5.867 -8.562 1 85.62 85 ASP B O 1
ATOM 2022 N N . GLY B 1 86 ? -7.922 7.176 -8.859 1 85.5 86 GLY B N 1
ATOM 2023 C CA . GLY B 1 86 ? -7.621 6.609 -10.164 1 85.5 86 GLY B CA 1
ATOM 2024 C C . GLY B 1 86 ? -7.293 5.129 -10.117 1 85.5 86 GLY B C 1
ATOM 2025 O O . GLY B 1 86 ? -7.77 4.348 -10.945 1 85.5 86 GLY B O 1
ATOM 2026 N N . TRP B 1 87 ? -6.5 4.82 -9.141 1 86.38 87 TRP B N 1
ATOM 2027 C CA . TRP B 1 87 ? -6.102 3.436 -8.922 1 86.38 87 TRP B CA 1
ATOM 2028 C C . TRP B 1 87 ? -7.32 2.547 -8.695 1 86.38 87 TRP B C 1
ATOM 2030 O O . TRP B 1 87 ? -7.465 1.504 -9.336 1 86.38 87 TRP B O 1
ATOM 2040 N N . PHE B 1 88 ? -8.211 2.967 -7.848 1 86 88 PHE B N 1
ATOM 2041 C CA . PHE B 1 88 ? -9.375 2.164 -7.496 1 86 88 PHE B CA 1
ATOM 2042 C C . PHE B 1 88 ? -10.367 2.105 -8.656 1 86 88 PHE B C 1
ATOM 2044 O O . PHE B 1 88 ? -10.922 1.046 -8.953 1 86 88 PHE B O 1
ATOM 2051 N N . LYS B 1 89 ? -10.562 3.158 -9.281 1 83.81 89 LYS B N 1
ATOM 2052 C CA . LYS B 1 89 ? -11.484 3.23 -10.414 1 83.81 89 LYS B CA 1
ATOM 2053 C C . LYS B 1 89 ? -11.039 2.307 -11.547 1 83.81 89 LYS B C 1
ATOM 2055 O O . LYS B 1 89 ? -11.836 1.516 -12.055 1 83.81 89 LY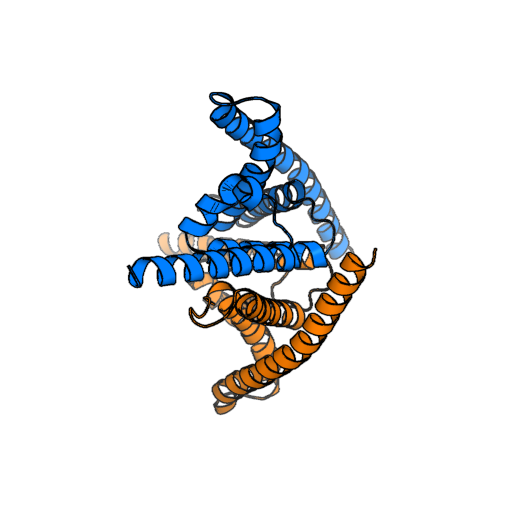S B O 1
ATOM 2060 N N . GLU B 1 90 ? -9.797 2.408 -11.906 1 82.5 90 GLU B N 1
ATOM 2061 C CA . GLU B 1 90 ? -9.266 1.589 -12.992 1 82.5 90 GLU B CA 1
ATOM 2062 C C . GLU B 1 90 ? -9.234 0.113 -12.609 1 82.5 90 GLU B C 1
ATOM 2064 O O . GLU B 1 90 ? -9.289 -0.762 -13.477 1 82.5 90 GLU B O 1
ATOM 2069 N N . SER B 1 91 ? -9.133 -0.13 -11.273 1 84.5 91 SER B N 1
ATOM 2070 C CA . SER B 1 91 ? -9.117 -1.504 -10.781 1 84.5 91 SER B CA 1
ATOM 2071 C C . SER B 1 91 ? -10.531 -2.035 -10.57 1 84.5 91 SER B C 1
ATOM 2073 O O . SER B 1 91 ? -10.719 -3.211 -10.25 1 84.5 91 SER B O 1
ATOM 2075 N N . LYS B 1 92 ? -11.539 -1.144 -10.648 1 86.62 92 LYS B N 1
ATOM 2076 C CA . LYS B 1 92 ? -12.945 -1.493 -10.484 1 86.62 92 LYS B CA 1
ATOM 2077 C C . LYS B 1 92 ? -13.211 -2.045 -9.086 1 86.62 92 LYS B C 1
ATOM 2079 O O . LYS B 1 92 ? -13.914 -3.049 -8.938 1 86.62 92 LYS B O 1
ATOM 2084 N N . VAL B 1 93 ? -12.57 -1.494 -8.18 1 90 93 VAL B N 1
ATOM 2085 C CA . VAL B 1 93 ? -12.766 -1.874 -6.781 1 90 93 VAL B CA 1
ATOM 2086 C C . VAL B 1 93 ? -13.953 -1.109 -6.195 1 90 93 VAL B C 1
ATOM 2088 O O . VAL B 1 93 ? -14.008 0.12 -6.273 1 90 93 VAL B O 1
ATOM 2091 N N . THR B 1 94 ? -14.883 -1.926 -5.633 1 90.38 94 THR B N 1
ATOM 2092 C CA . THR B 1 94 ? -16.062 -1.273 -5.086 1 90.38 94 THR B CA 1
ATOM 2093 C C . THR B 1 94 ? -16.328 -1.743 -3.658 1 90.38 94 THR B C 1
ATOM 2095 O O . THR B 1 94 ? -17.172 -1.174 -2.959 1 90.38 94 THR B O 1
ATOM 2098 N N . THR B 1 95 ? -15.664 -2.754 -3.234 1 92.81 95 THR B N 1
ATOM 2099 C CA . THR B 1 95 ? -15.875 -3.275 -1.889 1 92.81 95 THR B CA 1
ATOM 2100 C C . THR B 1 95 ? -14.555 -3.355 -1.124 1 92.81 95 THR B C 1
ATOM 2102 O O . THR B 1 95 ? -13.484 -3.314 -1.726 1 92.81 95 THR B O 1
ATOM 2105 N N . LEU B 1 96 ? -14.695 -3.416 0.166 1 92.75 96 LEU B N 1
ATOM 2106 C CA . LEU B 1 96 ? -13.531 -3.568 1.027 1 92.75 96 LEU B CA 1
ATOM 2107 C C . LEU B 1 96 ? -12.758 -4.836 0.675 1 92.75 96 LEU B C 1
ATOM 2109 O O . LEU B 1 96 ? -11.523 -4.812 0.586 1 92.75 96 LEU B O 1
ATOM 2113 N N . GLU B 1 97 ? -13.5 -5.91 0.458 1 92.12 97 GLU B N 1
ATOM 2114 C CA . GLU B 1 97 ? -12.875 -7.188 0.126 1 92.12 97 GLU B CA 1
ATOM 2115 C C . GLU B 1 97 ? -12.102 -7.102 -1.185 1 92.12 97 GLU B C 1
ATOM 2117 O O . GLU B 1 97 ? -10.992 -7.629 -1.292 1 92.12 97 GLU B O 1
ATOM 2122 N N . GLU B 1 98 ? -12.664 -6.445 -2.057 1 92.75 98 GLU B N 1
ATOM 2123 C CA . GLU B 1 98 ? -12 -6.289 -3.35 1 92.75 98 GLU B CA 1
ATOM 2124 C C . GLU B 1 98 ? -10.719 -5.469 -3.219 1 92.75 98 GLU B C 1
ATOM 2126 O O . GLU B 1 98 ? -9.734 -5.742 -3.902 1 92.75 98 GLU B O 1
ATOM 2131 N N . LEU B 1 99 ? -10.805 -4.473 -2.418 1 93.12 99 LEU B N 1
ATOM 2132 C CA . LEU B 1 99 ? -9.602 -3.672 -2.215 1 93.12 99 LEU B CA 1
ATOM 2133 C C . LEU B 1 99 ? -8.523 -4.477 -1.499 1 93.12 99 LEU B C 1
ATOM 2135 O O . LEU B 1 99 ? -7.344 -4.383 -1.839 1 93.12 99 LEU B O 1
ATOM 2139 N N . GLU B 1 100 ? -8.914 -5.184 -0.553 1 93.06 100 GLU B N 1
ATOM 2140 C CA . GLU B 1 100 ? -7.973 -6.062 0.133 1 93.06 100 GLU B CA 1
ATOM 2141 C C . GLU B 1 100 ? -7.309 -7.027 -0.844 1 93.06 100 GLU B C 1
ATOM 2143 O O . GLU B 1 100 ? -6.086 -7.188 -0.832 1 93.06 100 GLU B O 1
ATOM 2148 N N . ASP B 1 101 ? -8.117 -7.641 -1.654 1 93.69 101 ASP B N 1
ATOM 2149 C CA . ASP B 1 101 ? -7.609 -8.562 -2.668 1 93.69 101 ASP B CA 1
ATOM 2150 C C . ASP B 1 101 ? -6.613 -7.863 -3.592 1 93.69 101 ASP B C 1
ATOM 2152 O O . ASP B 1 101 ? -5.559 -8.422 -3.91 1 93.69 101 ASP B O 1
ATOM 2156 N N . LEU B 1 102 ? -6.965 -6.734 -3.959 1 91.75 102 LEU B N 1
ATOM 2157 C CA . LEU B 1 102 ? -6.102 -5.977 -4.863 1 91.75 102 LEU B CA 1
ATOM 2158 C C . LEU B 1 102 ? -4.75 -5.695 -4.211 1 91.75 102 LEU B C 1
ATOM 2160 O O . LEU B 1 102 ? -3.705 -5.855 -4.848 1 91.75 102 LEU B O 1
ATOM 2164 N N . ILE B 1 103 ? -4.77 -5.273 -3.004 1 91.75 103 ILE B N 1
ATOM 2165 C CA . ILE B 1 103 ? -3.551 -4.953 -2.268 1 91.75 103 ILE B CA 1
ATOM 2166 C C . ILE B 1 103 ? -2.666 -6.191 -2.168 1 91.75 103 ILE B C 1
ATOM 2168 O O . ILE B 1 103 ? -1.457 -6.121 -2.4 1 91.75 103 ILE B O 1
ATOM 2172 N N . VAL B 1 104 ? -3.273 -7.258 -1.867 1 94.5 104 VAL B N 1
ATOM 2173 C CA . VAL B 1 104 ? -2.523 -8.5 -1.716 1 94.5 104 VAL B CA 1
ATOM 2174 C C . VAL B 1 104 ? -1.996 -8.953 -3.074 1 94.5 104 VAL B C 1
ATOM 2176 O O . VAL B 1 104 ? -0.829 -9.336 -3.199 1 94.5 104 VAL B O 1
ATOM 2179 N N . ALA B 1 105 ? -2.836 -8.938 -4.059 1 94.06 105 ALA B N 1
ATOM 2180 C CA . ALA B 1 105 ? -2.422 -9.328 -5.406 1 94.06 105 ALA B CA 1
ATOM 2181 C C . ALA B 1 105 ? -1.246 -8.477 -5.883 1 94.06 105 ALA B C 1
ATOM 2183 O O . ALA B 1 105 ? -0.285 -9 -6.453 1 94.06 105 ALA B O 1
ATOM 2184 N N . ASP B 1 106 ? -1.32 -7.238 -5.633 1 89.44 106 ASP B N 1
ATOM 2185 C CA . ASP B 1 106 ? -0.26 -6.332 -6.066 1 89.44 106 ASP B CA 1
ATOM 2186 C C . ASP B 1 106 ? 1.053 -6.645 -5.352 1 89.44 106 ASP B C 1
ATOM 2188 O O . ASP B 1 106 ? 2.129 -6.531 -5.941 1 89.44 106 ASP B O 1
ATOM 2192 N N . GLN B 1 107 ? 0.971 -6.98 -4.125 1 92.12 107 GLN B N 1
ATOM 2193 C CA . GLN B 1 107 ? 2.178 -7.352 -3.391 1 92.12 107 GLN B CA 1
ATOM 2194 C C . GLN B 1 107 ? 2.783 -8.641 -3.941 1 92.12 107 GLN B C 1
ATOM 2196 O O . GLN B 1 107 ? 4.004 -8.75 -4.07 1 92.12 107 GLN B O 1
ATOM 2201 N N . ILE B 1 108 ? 1.982 -9.578 -4.27 1 94.81 108 ILE B N 1
ATOM 2202 C CA . ILE B 1 108 ? 2.459 -10.82 -4.863 1 94.81 108 ILE B CA 1
ATOM 2203 C C . ILE B 1 108 ? 3.15 -10.531 -6.191 1 94.81 108 ILE B C 1
ATOM 2205 O O . ILE B 1 108 ? 4.246 -11.031 -6.449 1 94.81 108 ILE B O 1
ATOM 2209 N N . LYS B 1 109 ? 2.531 -9.719 -6.93 1 90.69 109 LYS B N 1
ATOM 2210 C CA . LYS B 1 109 ? 3.086 -9.359 -8.234 1 90.69 109 LYS B CA 1
ATOM 2211 C C . LYS B 1 109 ? 4.434 -8.664 -8.078 1 90.69 109 LYS B C 1
ATOM 2213 O O . LYS B 1 109 ? 5.348 -8.883 -8.883 1 90.69 109 LYS B O 1
ATOM 2218 N N . LYS B 1 110 ? 4.516 -7.848 -7.148 1 88.69 110 LYS B N 1
ATOM 2219 C CA . LYS B 1 110 ? 5.75 -7.113 -6.887 1 88.69 110 LYS B CA 1
ATOM 2220 C C . LYS B 1 110 ? 6.887 -8.062 -6.516 1 88.69 110 LYS B C 1
ATOM 2222 O O . LYS B 1 110 ? 8.047 -7.805 -6.844 1 88.69 110 LYS B O 1
ATOM 2227 N N . LYS B 1 111 ? 6.52 -9.086 -5.863 1 92.62 111 LYS B N 1
ATOM 2228 C CA . LYS B 1 111 ? 7.535 -9.992 -5.348 1 92.62 111 LYS B CA 1
ATOM 2229 C C . LYS B 1 111 ? 7.836 -11.109 -6.344 1 92.62 111 LYS B C 1
ATOM 2231 O O . LYS B 1 111 ? 8.805 -11.852 -6.18 1 92.62 111 LYS B O 1
ATOM 2236 N N . ALA B 1 112 ? 7.027 -11.242 -7.316 1 93.06 112 ALA B N 1
ATOM 2237 C CA . ALA B 1 112 ? 7.23 -12.289 -8.312 1 93.06 112 ALA B CA 1
ATOM 2238 C C . ALA B 1 112 ? 8.43 -11.977 -9.203 1 93.06 112 ALA B C 1
ATOM 2240 O O . ALA B 1 112 ? 8.641 -10.82 -9.586 1 93.06 112 ALA B O 1
ATOM 2241 N N . PRO B 1 113 ? 9.172 -12.984 -9.562 1 89.75 113 PRO B N 1
ATOM 2242 C CA . PRO B 1 113 ? 10.312 -12.789 -10.461 1 89.75 113 PRO B CA 1
ATOM 2243 C C . PRO B 1 113 ? 9.898 -12.273 -11.844 1 89.75 113 PRO B C 1
ATOM 2245 O O . PRO B 1 113 ? 8.766 -12.523 -12.281 1 89.75 113 PRO B O 1
ATOM 2248 N N . GLN B 1 114 ? 10.82 -11.688 -12.477 1 87.25 114 GLN B N 1
ATOM 2249 C CA . GLN B 1 114 ? 10.562 -11.055 -13.766 1 87.25 114 GLN B CA 1
ATOM 2250 C C . GLN B 1 114 ? 10.164 -12.094 -14.812 1 87.25 114 GLN B C 1
ATOM 2252 O O . GLN B 1 114 ? 9.32 -11.82 -15.68 1 87.25 114 GLN B O 1
ATOM 2257 N N . ASP B 1 115 ? 10.742 -13.258 -14.82 1 87 115 ASP B N 1
ATOM 2258 C CA . ASP B 1 115 ? 10.438 -14.297 -15.789 1 87 115 ASP B CA 1
ATOM 2259 C C . ASP B 1 115 ? 8.969 -14.695 -15.727 1 87 115 ASP B C 1
ATOM 2261 O O . ASP B 1 115 ? 8.367 -15.039 -16.75 1 87 115 ASP B O 1
ATOM 2265 N N . TYR B 1 116 ? 8.391 -14.633 -14.555 1 89.88 116 TYR B N 1
ATOM 2266 C CA . TYR B 1 116 ? 6.969 -14.922 -14.398 1 89.88 116 TYR B CA 1
ATOM 2267 C C . TYR B 1 116 ? 6.117 -13.844 -15.055 1 89.88 116 TYR B C 1
ATOM 2269 O O . TYR B 1 116 ? 5.148 -14.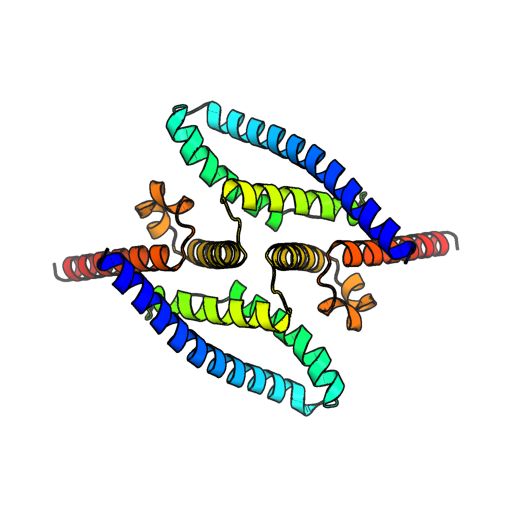148 -15.75 1 89.88 116 TYR B O 1
ATOM 2277 N N . LYS B 1 117 ? 6.5 -12.68 -14.836 1 84 117 LYS B N 1
ATOM 2278 C CA . LYS B 1 117 ? 5.785 -11.547 -15.414 1 84 117 LYS B CA 1
ATOM 2279 C C . LYS B 1 117 ? 5.793 -11.609 -16.938 1 84 117 LYS B C 1
ATOM 2281 O O . LYS B 1 117 ? 4.77 -11.359 -17.578 1 84 117 LYS B O 1
ATOM 2286 N N . ASP B 1 118 ? 6.945 -11.945 -17.422 1 82 118 ASP B N 1
ATOM 2287 C CA . ASP B 1 118 ? 7.102 -12.031 -18.859 1 82 118 ASP B CA 1
ATOM 2288 C C . ASP B 1 118 ? 6.246 -13.156 -19.438 1 82 118 ASP B C 1
ATOM 2290 O O . ASP B 1 118 ? 5.707 -13.023 -20.547 1 82 118 ASP B O 1
ATOM 2294 N N . HIS B 1 119 ? 6.156 -14.164 -18.734 1 87.19 119 HIS B N 1
ATOM 2295 C CA . HIS B 1 119 ? 5.379 -15.32 -19.172 1 87.19 119 HIS B CA 1
ATOM 2296 C C . HIS B 1 119 ? 3.893 -14.984 -19.25 1 87.19 119 HIS B C 1
ATOM 2298 O O . HIS B 1 119 ? 3.199 -15.414 -20.172 1 87.19 119 HIS B O 1
ATOM 2304 N N . PHE B 1 120 ? 3.447 -14.242 -18.234 1 86.06 120 PHE B N 1
ATOM 2305 C CA . PHE B 1 120 ? 2.021 -13.945 -18.141 1 86.06 120 PHE B CA 1
ATOM 2306 C C . PHE B 1 120 ? 1.724 -12.547 -18.656 1 86.06 120 PHE B C 1
ATOM 2308 O O . PHE B 1 120 ? 0.699 -11.953 -18.312 1 86.06 120 PHE B O 1
ATOM 2315 N N . LEU B 1 121 ? 2.512 -11.93 -19.344 1 74.19 121 LEU B N 1
ATOM 2316 C CA . LEU B 1 121 ? 2.551 -10.523 -19.719 1 74.19 121 LEU B CA 1
ATOM 2317 C C . LEU B 1 121 ? 1.144 -9.984 -19.953 1 74.19 121 LEU B C 1
ATOM 2319 O O . LEU B 1 121 ? 0.751 -8.984 -19.328 1 74.19 121 LEU B O 1
ATOM 2323 N N . ASP B 1 122 ? 0.303 -10.633 -20.734 1 69.44 122 ASP B N 1
ATOM 2324 C CA . ASP B 1 122 ? -1.001 -10.133 -21.156 1 69.44 122 ASP B CA 1
ATOM 2325 C C . ASP B 1 122 ? -2.01 -10.188 -20.016 1 69.44 122 ASP B C 1
ATOM 2327 O O . ASP B 1 122 ? -2.854 -9.297 -19.875 1 69.44 122 ASP B O 1
ATOM 2331 N N . GLN B 1 123 ? -1.827 -11.117 -19.125 1 78.19 123 GLN B N 1
ATOM 2332 C CA . GLN B 1 123 ? -2.824 -11.352 -18.094 1 78.19 123 GLN B CA 1
ATOM 2333 C C . GLN B 1 123 ? -2.373 -10.766 -16.75 1 78.19 123 GLN B C 1
ATOM 2335 O O . GLN B 1 123 ? -3.193 -10.539 -15.859 1 78.19 123 GLN B O 1
ATOM 2340 N N . TRP B 1 124 ? -1.205 -10.414 -16.719 1 78.19 124 TRP B N 1
ATOM 2341 C CA . TRP B 1 124 ? -0.567 -10.047 -15.461 1 78.19 124 TRP B CA 1
ATOM 2342 C C . TRP B 1 124 ? -1.292 -8.883 -14.805 1 78.19 124 TRP B C 1
ATOM 2344 O O . TRP B 1 124 ? -1.598 -8.922 -13.609 1 78.19 124 TRP B O 1
ATOM 2354 N N . CYS B 1 125 ? -1.662 -7.969 -15.594 1 73.19 125 CYS B N 1
ATOM 2355 C CA . CYS B 1 125 ? -2.213 -6.727 -15.062 1 73.19 125 CYS B CA 1
ATOM 2356 C C . CYS B 1 125 ? -3.68 -6.898 -14.688 1 73.19 125 CYS B C 1
ATOM 2358 O O . CYS B 1 125 ? -4.207 -6.148 -13.867 1 73.19 125 CYS B O 1
ATOM 2360 N N . ASN B 1 126 ? -4.23 -7.98 -15.117 1 76.75 126 ASN B N 1
ATOM 2361 C CA . ASN B 1 126 ? -5.668 -8.141 -14.93 1 76.75 126 ASN B CA 1
ATOM 2362 C C . ASN B 1 126 ? -5.988 -8.992 -13.703 1 76.75 126 ASN B C 1
ATOM 2364 O O . ASN B 1 126 ? -7.141 -9.062 -13.281 1 76.75 126 ASN B O 1
ATOM 2368 N N . TRP B 1 127 ? -5.004 -9.57 -13.172 1 83.94 127 TRP B N 1
ATOM 2369 C CA . TRP B 1 127 ? -5.266 -10.406 -12.008 1 83.94 127 TRP B CA 1
ATOM 2370 C C . TRP B 1 127 ? -5.352 -9.562 -10.742 1 83.94 127 TRP B C 1
ATOM 2372 O O . TRP B 1 127 ? -4.332 -9.117 -10.211 1 83.94 127 TRP B O 1
ATOM 2382 N N . ASN B 1 128 ? -6.605 -9.453 -10.305 1 86.31 128 ASN B N 1
ATOM 2383 C CA . ASN B 1 128 ? -6.844 -8.711 -9.07 1 86.31 128 ASN B CA 1
ATOM 2384 C C . ASN B 1 128 ? -7.219 -9.641 -7.922 1 86.31 128 ASN B C 1
ATOM 2386 O O . ASN B 1 128 ? -7.266 -9.219 -6.766 1 86.31 128 ASN B O 1
ATOM 2390 N N . ASN B 1 129 ? -7.453 -10.82 -8.281 1 90.31 129 ASN B N 1
ATOM 2391 C CA . ASN B 1 129 ? -7.734 -11.836 -7.277 1 90.31 129 ASN B CA 1
ATOM 2392 C C . ASN B 1 129 ? -6.484 -12.641 -6.93 1 90.31 129 ASN B C 1
ATOM 2394 O O . ASN B 1 129 ? -5.945 -13.359 -7.777 1 90.31 129 ASN B O 1
ATOM 2398 N N . PRO B 1 130 ? -6.113 -12.516 -5.676 1 95.38 130 PRO B N 1
ATOM 2399 C CA . PRO B 1 130 ? -4.844 -13.148 -5.316 1 95.38 130 PRO B CA 1
ATOM 2400 C C . PRO B 1 130 ? -4.887 -14.672 -5.422 1 95.38 130 PRO B C 1
ATOM 2402 O O . PRO B 1 130 ? -3.881 -15.305 -5.754 1 95.38 130 PRO B O 1
ATOM 2405 N N . LEU B 1 131 ? -5.969 -15.242 -5.164 1 93.25 131 LEU B N 1
ATOM 2406 C CA . LEU B 1 131 ? -6.059 -16.703 -5.234 1 93.25 131 LEU B CA 1
ATOM 2407 C C . LEU B 1 131 ? -5.895 -17.188 -6.672 1 93.25 131 LEU B C 1
ATOM 2409 O O . LEU B 1 131 ? -5.184 -18.156 -6.926 1 93.25 131 LEU B O 1
ATOM 2413 N N . GLN B 1 132 ? -6.504 -16.516 -7.523 1 92.69 132 GLN B N 1
ATOM 2414 C CA . GLN B 1 132 ? -6.324 -16.828 -8.938 1 92.69 132 GLN B CA 1
ATOM 2415 C C . GLN B 1 132 ? -4.875 -16.625 -9.367 1 92.69 132 GLN B C 1
ATOM 2417 O O . GLN B 1 132 ? -4.328 -17.438 -10.125 1 92.69 132 GLN B O 1
ATOM 2422 N N . LEU B 1 133 ? -4.375 -15.625 -8.953 1 94.19 133 LEU B N 1
ATOM 2423 C CA . LEU B 1 133 ? -2.988 -15.297 -9.273 1 94.19 133 LEU B CA 1
ATOM 2424 C C . LEU B 1 133 ? -2.049 -16.406 -8.797 1 94.19 133 LEU B C 1
ATOM 2426 O O . LEU B 1 133 ? -1.229 -16.906 -9.57 1 94.19 133 LEU B O 1
ATOM 2430 N N . VAL B 1 134 ? -2.207 -16.812 -7.594 1 95.75 134 VAL B N 1
ATOM 2431 C CA . VAL B 1 134 ? -1.256 -17.766 -7.039 1 95.75 134 VAL B CA 1
ATOM 2432 C C . VAL B 1 134 ? -1.484 -19.141 -7.66 1 95.75 134 VAL B C 1
ATOM 2434 O O . VAL B 1 134 ? -0.542 -19.922 -7.824 1 95.75 134 VAL B O 1
ATOM 2437 N N . ASP B 1 135 ? -2.682 -19.422 -8.016 1 95 135 ASP B N 1
ATOM 2438 C CA . ASP B 1 135 ? -2.949 -20.656 -8.75 1 95 135 ASP B CA 1
ATOM 2439 C C . ASP B 1 135 ? -2.137 -20.719 -10.039 1 95 135 ASP B C 1
ATOM 2441 O O . ASP B 1 135 ? -1.516 -21.734 -10.344 1 95 135 ASP B O 1
ATOM 2445 N N . ASN B 1 136 ? -2.166 -19.672 -10.766 1 94.12 136 ASN B N 1
ATOM 2446 C CA . ASN B 1 136 ? -1.438 -19.609 -12.023 1 94.12 136 ASN B CA 1
ATOM 2447 C C . ASN B 1 136 ? 0.071 -19.641 -11.805 1 94.12 136 ASN B C 1
ATOM 2449 O O . ASN B 1 136 ? 0.798 -20.297 -12.562 1 94.12 136 ASN B O 1
ATOM 2453 N N . LEU B 1 137 ? 0.513 -19.016 -10.82 1 95.31 137 LEU B N 1
ATOM 2454 C CA . LEU B 1 137 ? 1.943 -18.969 -10.531 1 95.31 137 LEU B CA 1
ATOM 2455 C C . LEU B 1 137 ? 2.455 -20.344 -10.117 1 95.31 137 LEU B C 1
ATOM 2457 O O . LEU B 1 137 ? 3.512 -20.781 -10.578 1 95.31 137 LEU B O 1
ATOM 2461 N N . ASP B 1 138 ? 1.761 -20.922 -9.258 1 95.56 138 ASP B N 1
ATOM 2462 C CA . ASP B 1 138 ? 2.16 -22.266 -8.828 1 95.56 138 ASP B CA 1
ATOM 2463 C C . ASP B 1 138 ? 2.141 -23.234 -10 1 95.56 138 ASP B C 1
ATOM 2465 O O . ASP B 1 138 ? 3.029 -24.078 -10.117 1 95.56 138 ASP B O 1
ATOM 2469 N N . SER B 1 139 ? 1.116 -23.156 -10.828 1 93.5 139 SER B N 1
ATOM 2470 C CA . SER B 1 139 ? 1.046 -24 -12.016 1 93.5 139 SER B CA 1
ATOM 2471 C C . SER B 1 139 ? 2.252 -23.781 -12.922 1 93.5 139 SER B C 1
ATOM 2473 O O . SER B 1 139 ? 2.84 -24.734 -13.422 1 93.5 139 SER B O 1
ATOM 2475 N N . TYR B 1 140 ? 2.57 -22.578 -13.109 1 92.69 140 TYR B N 1
ATOM 2476 C CA . TYR B 1 140 ? 3.727 -22.234 -13.938 1 92.69 140 TYR B CA 1
ATOM 2477 C C . TYR B 1 140 ? 5.012 -22.781 -13.32 1 92.69 140 TYR B C 1
ATOM 2479 O O . TYR B 1 140 ? 5.875 -23.312 -14.023 1 92.69 140 TYR B O 1
ATOM 2487 N N . GLU B 1 141 ? 5.141 -22.562 -12.086 1 92.19 141 GLU B N 1
ATOM 2488 C CA . GLU B 1 141 ? 6.332 -23.031 -11.383 1 92.19 141 GLU B CA 1
ATOM 2489 C C . GLU B 1 141 ? 6.469 -24.547 -11.477 1 92.19 141 GLU B C 1
ATOM 2491 O O . GLU B 1 141 ? 7.578 -25.078 -11.617 1 92.19 141 GLU B O 1
ATOM 2496 N N . GLU B 1 142 ? 5.395 -25.219 -11.375 1 90.5 142 GLU B N 1
ATOM 2497 C CA . GLU B 1 142 ? 5.41 -26.672 -11.5 1 90.5 142 GLU B CA 1
ATOM 2498 C C . GLU B 1 142 ? 5.883 -27.109 -12.883 1 90.5 142 GLU B C 1
ATOM 2500 O O . GLU B 1 142 ? 6.703 -28.016 -13 1 90.5 142 GLU B O 1
ATOM 2505 N N . VAL B 1 143 ? 5.363 -26.453 -13.828 1 88.94 143 VAL B N 1
ATOM 2506 C CA . VAL B 1 143 ? 5.734 -26.766 -15.203 1 88.94 143 VAL B CA 1
ATOM 2507 C C . VAL B 1 143 ? 7.215 -26.453 -15.422 1 88.94 143 VAL B C 1
ATOM 2509 O O . VAL B 1 143 ? 7.934 -27.25 -16.047 1 88.94 143 VAL B O 1
ATOM 2512 N N . ARG B 1 144 ? 7.625 -25.406 -14.961 1 86.69 144 ARG B N 1
ATOM 2513 C CA . ARG B 1 144 ? 9.016 -25 -15.094 1 86.69 144 ARG B CA 1
ATOM 2514 C C . ARG B 1 144 ? 9.953 -25.984 -14.406 1 86.69 144 ARG B C 1
ATOM 2516 O O . ARG B 1 144 ? 11.008 -26.328 -14.938 1 86.69 144 ARG B O 1
ATOM 2523 N N . ASN B 1 145 ? 9.617 -26.328 -13.242 1 85.31 145 ASN B N 1
ATOM 2524 C CA . ASN B 1 145 ? 10.43 -27.281 -12.484 1 85.31 145 ASN B CA 1
ATOM 2525 C C . ASN B 1 145 ? 10.5 -28.641 -13.18 1 85.31 145 ASN B C 1
ATOM 2527 O O . ASN B 1 145 ? 11.547 -29.297 -13.172 1 85.31 145 ASN B O 1
ATOM 2531 N N . MET B 1 146 ? 9.43 -29.016 -13.781 1 85.38 146 MET B N 1
ATOM 2532 C CA . MET B 1 146 ? 9.398 -30.266 -14.523 1 85.38 146 MET B CA 1
ATOM 2533 C C . MET B 1 146 ? 10.305 -30.203 -15.75 1 85.38 146 MET B C 1
ATOM 2535 O O . MET B 1 146 ? 11.008 -31.156 -16.062 1 85.38 146 MET B O 1
ATOM 2539 N N . ARG B 1 147 ? 10.328 -29.094 -16.375 1 84 147 ARG B N 1
ATOM 2540 C CA . ARG B 1 147 ? 11.156 -28.906 -17.562 1 84 147 ARG B CA 1
ATOM 2541 C C . ARG B 1 147 ? 12.633 -28.891 -17.203 1 84 147 ARG B C 1
ATOM 2543 O O . ARG B 1 147 ? 13.461 -29.453 -17.922 1 84 147 ARG B O 1
ATOM 2550 N N . ASN B 1 148 ? 12.961 -28.219 -16.125 1 80.94 148 ASN B N 1
ATOM 2551 C CA . ASN B 1 148 ? 14.344 -28.156 -15.68 1 80.94 148 ASN B CA 1
ATOM 2552 C C . ASN B 1 148 ? 14.875 -29.516 -15.258 1 80.94 148 ASN B C 1
ATOM 2554 O O . ASN B 1 148 ? 16.047 -29.844 -15.484 1 80.94 148 ASN B O 1
ATOM 2558 N N . LYS B 1 149 ? 14.07 -30.297 -14.719 1 82.69 149 LYS B N 1
ATOM 2559 C CA . LYS B 1 149 ? 14.461 -31.641 -14.32 1 82.69 149 LYS B CA 1
ATOM 2560 C C . LYS B 1 149 ? 14.68 -32.531 -15.539 1 82.69 149 LYS B C 1
ATOM 2562 O O . LYS B 1 149 ? 15.602 -33.344 -15.562 1 82.69 149 LYS B O 1
ATOM 2567 N N . ASN B 1 150 ? 13.906 -32.312 -16.469 1 81.12 150 ASN B N 1
ATOM 2568 C CA . ASN B 1 150 ? 14.031 -33.094 -17.703 1 81.12 150 ASN B CA 1
ATOM 2569 C C . ASN B 1 150 ? 15.258 -32.688 -18.5 1 81.12 150 ASN B C 1
ATOM 2571 O O . ASN B 1 150 ? 15.898 -33.531 -19.141 1 81.12 150 ASN B O 1
ATOM 2575 N N . ASN B 1 151 ? 15.555 -31.453 -18.453 1 75.06 151 ASN B N 1
ATOM 2576 C CA . ASN B 1 151 ? 16.734 -31 -19.172 1 75.06 151 ASN B CA 1
ATOM 2577 C C . ASN B 1 151 ? 18.016 -31.453 -18.5 1 75.06 151 ASN B C 1
ATOM 2579 O O . ASN B 1 151 ? 19.031 -31.656 -19.156 1 75.06 151 ASN B O 1
ATOM 2583 N N . LYS B 1 152 ? 18.062 -31.562 -17.281 1 73.06 152 LYS B N 1
ATOM 2584 C CA . LYS B 1 152 ? 19.25 -32.062 -16.578 1 73.06 152 LYS B CA 1
ATOM 2585 C C . LYS B 1 152 ? 19.453 -33.562 -16.797 1 73.06 152 LYS B C 1
ATOM 2587 O O . LYS B 1 152 ? 20.578 -34.062 -16.75 1 73.06 152 LYS B O 1
ATOM 2592 N N . LYS B 1 153 ? 18.484 -34.312 -17.078 1 72.69 153 LYS B N 1
ATOM 2593 C CA . LYS B 1 153 ? 18.641 -35.719 -17.328 1 72.69 153 LYS B CA 1
ATOM 2594 C C . LYS B 1 153 ? 19.156 -36 -18.734 1 72.69 153 LYS B C 1
ATOM 2596 O O . LYS B 1 153 ? 19.703 -37.062 -19.016 1 72.69 153 LYS B O 1
ATOM 2601 N N . LEU B 1 154 ? 19.172 -35.031 -19.469 1 56.09 154 LEU B N 1
ATOM 2602 C CA . LEU B 1 154 ? 19.766 -35.281 -20.781 1 56.09 154 LEU B CA 1
ATOM 2603 C C . LEU B 1 154 ? 21.219 -34.812 -20.797 1 56.09 154 LEU B C 1
ATOM 2605 O O . LEU B 1 154 ? 21.531 -33.719 -20.297 1 56.09 154 LEU B O 1
#

Sequence (308 aa):
MFNRIISDRRELELRAERDKENQRIFELQTLQITTDTSTTAGSALVSSMQTPICKKKFRQMFSRHTKDPVKTWHDFYFHLQTYVDGWFKESKVTTLEELEDLIVADQIKKKAPQDYKDHFLDQWCNWNNPLQLVDNLDSYEEVRNMRNKNNKKLMFNRIISDRRELELRAERDKENQRIFELQTLQITTDTSTTAGSALVSSMQTPICKKKFRQMFSRHTKDPVKTWHDFYFHLQTYVDGWFKESKVTTLEELEDLIVADQIKKKAPQDYKDHFLDQWCNWNNPLQLVDNLDSYEEVRNMRNKNNKKL

pLDDT: mean 74.45, std 19.23, range [36.66, 95.81]

Secondary structure (DSSP, 8-state):
-HHHHHHHHHHHHHHHHHHHHHHHHHHHHHHHHHHHHHTTS-HHHHHHHHHHHHHHHHHHHHHH----TTS-HHHHHHHHHHHHHHHHHHHT--SHHHHHHHHHHHHHHHHS-HHHHHHTHHHHTT---HHHHHHHHHHHHHHHHHHHHHHHH-/-HHHHHHHHHHHHHHHHHHHHHHHHHHHHHHHHHHHHHTTS-HHHHHHHHHHHHHHHHHHHHHH----TTS-HHHHHHHHHHHHHHHHHHHT--SHHHHHHHHHHHHHHHHS-HHHHHHTHHHHTT---HHHHHHHHHHHHHHHHHHHHHHHH-

Organism: Trichonephila clavipes (NCBI:txid2585209)